Protein AF-A0A2N2NS82-F1 (afdb_monomer)

Foldseek 3Di:
DDDDDPPQPWDWDADPPPRDTDTDRVDQAWDQDPPPRDTDGDDDPPVVVLVVLLVVLVVVLVVCDLVCLPSNLVSLVVNCVSPVLPLVSLQSNLLSLLSPADLVRLSLCRNVVSLVSSCVNDDPPCNLVSLLVSLVSLLSSLLVLLVNLLVVCLVCVVPPNDDVVSSVVSNVVSLVSVVCNCVPSVVNLLDPVSLVSLVVSLVVVVPSVRDDPVVNVVSVVSSVVSVVVNVVD

Structure (mmCIF, N/CA/C/O backbone):
data_AF-A0A2N2NS82-F1
#
_entry.id   AF-A0A2N2NS82-F1
#
loop_
_atom_site.group_PDB
_atom_site.id
_atom_site.type_symbol
_atom_site.label_atom_id
_atom_site.label_alt_id
_atom_site.label_comp_id
_atom_site.label_asym_id
_atom_site.label_entity_id
_atom_site.label_seq_id
_atom_site.pdbx_PDB_ins_code
_atom_site.Cartn_x
_atom_site.Cartn_y
_atom_site.Cartn_z
_atom_site.occupancy
_atom_site.B_iso_or_equiv
_atom_site.auth_seq_id
_atom_site.auth_comp_id
_atom_site.auth_asym_id
_atom_site.auth_atom_id
_atom_site.pdbx_PDB_model_num
ATOM 1 N N . MET A 1 1 ? 12.235 -12.122 55.116 1.00 34.69 1 MET A N 1
ATOM 2 C CA . MET A 1 1 ? 10.835 -12.369 54.713 1.00 34.69 1 MET A CA 1
ATOM 3 C C . MET A 1 1 ? 10.303 -11.045 54.191 1.00 34.69 1 MET A C 1
ATOM 5 O O . MET A 1 1 ? 9.964 -10.195 54.998 1.00 34.69 1 MET A O 1
ATOM 9 N N . ASN A 1 2 ? 10.373 -10.812 52.877 1.00 32.44 2 ASN A N 1
ATOM 10 C CA . ASN A 1 2 ? 9.935 -9.552 52.274 1.00 32.44 2 ASN A CA 1
ATOM 11 C C . ASN A 1 2 ? 8.557 -9.746 51.646 1.00 32.44 2 ASN A C 1
ATOM 13 O O . ASN A 1 2 ? 8.413 -10.514 50.698 1.00 32.44 2 ASN A O 1
ATOM 17 N N . ASN A 1 3 ? 7.578 -9.028 52.198 1.00 36.25 3 ASN A N 1
ATOM 18 C CA . ASN A 1 3 ? 6.287 -8.752 51.583 1.00 36.25 3 ASN A CA 1
ATOM 19 C C . ASN A 1 3 ? 6.509 -8.153 50.192 1.00 36.25 3 ASN A C 1
ATOM 21 O O . ASN A 1 3 ? 7.010 -7.037 50.070 1.00 36.25 3 ASN A O 1
ATOM 25 N N . SER A 1 4 ? 6.125 -8.888 49.154 1.00 39.09 4 SER A N 1
ATOM 26 C CA . SER A 1 4 ? 5.907 -8.323 47.825 1.00 39.09 4 SER A CA 1
ATOM 27 C C . SER A 1 4 ? 4.463 -7.832 47.798 1.00 39.09 4 SER A C 1
ATOM 29 O O . SER A 1 4 ? 3.535 -8.637 47.758 1.00 39.09 4 SER A O 1
ATOM 31 N N . GLN A 1 5 ? 4.275 -6.517 47.911 1.00 38.41 5 GLN A N 1
ATOM 32 C CA . GLN A 1 5 ? 2.996 -5.873 47.633 1.00 38.41 5 GLN A CA 1
ATOM 33 C C . GLN A 1 5 ? 2.649 -6.147 46.168 1.00 38.41 5 GLN A C 1
ATOM 35 O O . GLN A 1 5 ? 3.334 -5.684 45.262 1.00 38.41 5 GLN A O 1
ATOM 40 N N . VAL A 1 6 ? 1.626 -6.970 45.950 1.00 43.22 6 VAL A N 1
ATOM 41 C CA . VAL A 1 6 ? 0.940 -7.057 44.665 1.00 43.22 6 VAL A CA 1
ATOM 42 C C . VAL A 1 6 ? 0.021 -5.846 44.629 1.00 43.22 6 VAL A C 1
ATOM 44 O O . VAL A 1 6 ? -0.919 -5.772 45.422 1.00 43.22 6 VAL A O 1
ATOM 47 N N . ASP A 1 7 ? 0.327 -4.877 43.770 1.00 40.03 7 ASP A N 1
ATOM 48 C CA . ASP A 1 7 ? -0.539 -3.729 43.521 1.00 40.03 7 ASP A CA 1
ATOM 49 C C . ASP A 1 7 ? -1.875 -4.240 42.966 1.00 40.03 7 ASP A C 1
ATOM 51 O O . ASP A 1 7 ? -2.012 -4.586 41.790 1.00 40.03 7 ASP A O 1
ATOM 55 N N . ALA A 1 8 ? -2.861 -4.370 43.852 1.00 44.59 8 ALA A N 1
ATOM 56 C CA . ALA A 1 8 ? -4.210 -4.758 43.491 1.00 44.59 8 ALA A CA 1
ATOM 57 C C . ALA A 1 8 ? -4.840 -3.608 42.697 1.00 44.59 8 ALA A C 1
ATOM 59 O O . ALA A 1 8 ? -5.250 -2.595 43.264 1.00 44.59 8 ALA A O 1
ATOM 60 N N . ASN A 1 9 ? -4.912 -3.762 41.374 1.00 54.34 9 ASN A N 1
ATOM 61 C CA . ASN A 1 9 ? -5.734 -2.911 40.521 1.00 54.34 9 ASN A CA 1
ATOM 62 C C . ASN A 1 9 ? -7.210 -3.106 40.910 1.00 54.34 9 ASN A C 1
ATOM 64 O O . ASN A 1 9 ? -7.874 -4.041 40.458 1.00 54.34 9 ASN A O 1
ATOM 68 N N . LEU A 1 10 ? -7.697 -2.239 41.797 1.00 61.28 10 LEU A N 1
ATOM 69 C CA . LEU A 1 10 ? -9.091 -2.163 42.219 1.00 61.28 10 LEU A CA 1
ATOM 70 C C . LEU A 1 10 ? -9.869 -1.315 41.211 1.00 61.28 10 LEU A C 1
ATOM 72 O O . LEU A 1 10 ? -9.474 -0.190 40.898 1.00 61.28 10 LEU A O 1
ATOM 76 N N . PHE A 1 11 ? -10.987 -1.840 40.713 1.00 69.19 11 PHE A N 1
ATOM 77 C CA . PHE A 1 11 ? -11.874 -1.101 39.817 1.00 69.19 11 PHE A CA 1
ATOM 78 C C . PHE A 1 11 ? -13.188 -0.774 40.522 1.00 69.19 11 PHE A C 1
ATOM 80 O O . PHE A 1 11 ? -13.776 -1.615 41.205 1.00 69.19 11 PHE A O 1
ATOM 87 N N . ALA A 1 12 ? -13.657 0.458 40.316 1.00 73.44 12 ALA A N 1
ATOM 88 C CA . ALA A 1 12 ? -14.940 0.920 40.820 1.00 73.44 12 ALA A CA 1
ATOM 89 C C . ALA A 1 12 ? -16.082 0.434 39.912 1.00 73.44 12 ALA A C 1
ATOM 91 O O . ALA A 1 12 ? -16.095 0.721 38.712 1.00 73.44 12 ALA A O 1
ATOM 92 N N . VAL A 1 13 ? -17.054 -0.268 40.495 1.00 77.19 13 VAL A N 1
ATOM 93 C CA . VAL A 1 13 ? -18.272 -0.745 39.824 1.00 77.19 13 VAL A CA 1
ATOM 94 C C . VAL A 1 13 ? -19.487 -0.280 40.619 1.00 77.19 13 VAL A C 1
ATOM 96 O O . VAL A 1 13 ? -19.550 -0.489 41.827 1.00 77.19 13 VAL A O 1
ATOM 99 N N . SER A 1 14 ? -20.472 0.336 39.969 1.00 81.94 14 SER A N 1
ATOM 100 C CA . SER A 1 14 ? -21.717 0.738 40.636 1.00 81.94 14 SER A CA 1
ATOM 101 C C . SER A 1 14 ? -22.758 -0.381 40.566 1.00 81.94 14 SER A C 1
ATOM 103 O O . SER A 1 14 ? -23.004 -0.951 39.503 1.00 81.94 14 SER A O 1
ATOM 105 N N . CYS A 1 15 ? -23.391 -0.698 41.696 1.00 83.31 15 CYS A N 1
ATOM 106 C CA . CYS A 1 15 ? -24.477 -1.670 41.754 1.00 83.31 15 CYS A CA 1
ATOM 107 C C . CYS A 1 15 ? -25.709 -1.137 40.998 1.00 83.31 15 CYS A C 1
ATOM 109 O O . CYS A 1 15 ? -26.226 -0.084 41.378 1.00 83.31 15 CYS A O 1
ATOM 111 N N . PRO A 1 16 ? -26.247 -1.857 39.997 1.00 81.50 16 PRO A N 1
ATOM 112 C CA . PRO A 1 16 ? -27.415 -1.404 39.238 1.00 81.50 16 PRO A CA 1
ATOM 113 C C . PRO A 1 16 ? -28.702 -1.385 40.074 1.00 81.50 16 PRO A C 1
ATOM 115 O O . PRO A 1 16 ? -29.656 -0.705 39.712 1.00 81.50 16 PRO A O 1
ATOM 118 N N . THR A 1 17 ? -28.746 -2.124 41.188 1.00 86.81 17 THR A N 1
ATOM 119 C CA . THR A 1 17 ? -29.947 -2.224 42.027 1.00 86.81 17 THR A CA 1
ATOM 120 C C . THR A 1 17 ? -30.003 -1.156 43.115 1.00 86.81 17 THR A C 1
ATOM 122 O O . THR A 1 17 ? -31.065 -0.588 43.343 1.00 86.81 17 THR A O 1
ATOM 125 N N . CYS A 1 18 ? -28.895 -0.883 43.809 1.00 88.50 18 CYS A N 1
ATOM 126 C CA . CYS A 1 18 ? -28.882 0.064 44.934 1.00 88.50 18 CYS A CA 1
ATOM 127 C C . CYS A 1 18 ? -28.026 1.314 44.699 1.00 88.50 18 CYS A C 1
ATOM 129 O O . CYS A 1 18 ? -27.987 2.187 45.559 1.00 88.50 18 CYS A O 1
ATOM 131 N N . GLY A 1 19 ? -27.312 1.397 43.574 1.00 83.12 19 GLY A N 1
ATOM 132 C CA . GLY A 1 19 ? -26.436 2.523 43.246 1.00 83.12 19 GLY A CA 1
ATOM 133 C C . GLY A 1 19 ? -25.138 2.589 44.057 1.00 83.12 19 GLY A C 1
ATOM 134 O O . GLY A 1 19 ? -24.359 3.519 43.871 1.00 83.12 19 GLY A O 1
ATOM 135 N N . ALA A 1 20 ? -24.877 1.629 44.949 1.00 84.38 20 ALA A N 1
ATOM 136 C CA . ALA A 1 20 ? -23.668 1.638 45.765 1.00 84.38 20 ALA A CA 1
ATOM 137 C C . ALA A 1 20 ? -22.406 1.400 44.920 1.00 84.38 20 ALA A C 1
ATOM 139 O O . ALA A 1 20 ? -22.396 0.540 44.038 1.00 84.38 20 ALA A O 1
ATOM 140 N N . ASN A 1 21 ? -21.334 2.130 45.226 1.00 83.44 21 ASN A N 1
ATOM 141 C CA . ASN A 1 21 ? -20.032 1.958 44.586 1.00 83.44 21 ASN A CA 1
ATOM 142 C C . ASN A 1 21 ? -19.253 0.831 45.271 1.00 83.44 21 ASN A C 1
ATOM 144 O O . ASN A 1 21 ? -18.991 0.887 46.470 1.00 83.44 21 ASN A O 1
ATOM 148 N N . LEU A 1 22 ? -18.881 -0.183 44.500 1.00 81.50 22 LEU A N 1
ATOM 149 C CA . LEU A 1 22 ? -18.125 -1.351 44.931 1.00 81.50 22 LEU A CA 1
ATOM 150 C C . LEU A 1 22 ? -16.688 -1.241 44.420 1.00 81.50 22 LEU A C 1
ATOM 152 O O . LEU A 1 22 ? -16.461 -0.806 43.292 1.00 81.50 22 LEU A O 1
ATOM 156 N N . GLN A 1 23 ? -15.733 -1.653 45.248 1.00 80.06 23 GLN A N 1
ATOM 157 C CA . GLN A 1 23 ? -14.330 -1.817 44.870 1.00 80.06 23 GLN A CA 1
ATOM 158 C C . GLN A 1 23 ? -14.067 -3.310 44.732 1.00 80.06 23 GLN A C 1
ATOM 160 O O . GLN A 1 23 ? -14.245 -4.049 45.700 1.00 80.06 23 GLN A O 1
ATOM 165 N N . ILE A 1 24 ? -13.715 -3.752 43.528 1.00 74.75 24 ILE A N 1
ATOM 166 C CA . ILE A 1 24 ? -13.551 -5.173 43.212 1.00 74.75 24 ILE A CA 1
ATOM 167 C C . ILE A 1 24 ? -12.142 -5.389 42.660 1.00 74.75 24 ILE A C 1
ATOM 169 O O . ILE A 1 24 ? -11.641 -4.596 41.857 1.00 74.75 24 ILE A O 1
ATOM 173 N N . ASP A 1 25 ? -11.500 -6.453 43.122 1.00 69.12 25 ASP A N 1
ATOM 174 C CA . ASP A 1 25 ? -10.146 -6.880 42.790 1.00 69.12 25 ASP A CA 1
ATOM 175 C C . ASP A 1 25 ? -10.120 -7.642 41.466 1.00 69.12 25 ASP A C 1
ATOM 177 O O . ASP A 1 25 ? -10.180 -8.860 41.431 1.00 69.12 25 ASP A O 1
ATOM 181 N N . ASN A 1 26 ? -10.042 -6.905 40.356 1.00 58.88 26 ASN A N 1
ATOM 182 C CA . ASN A 1 26 ? -9.764 -7.413 39.005 1.00 58.88 26 ASN A CA 1
ATOM 183 C C . ASN A 1 26 ? -10.411 -8.780 38.646 1.00 58.88 26 ASN A C 1
ATOM 185 O O . ASN A 1 26 ? -9.799 -9.627 37.993 1.00 58.88 26 ASN A O 1
ATOM 189 N N . PHE A 1 27 ? -11.647 -8.997 39.106 1.00 60.53 27 PHE A N 1
ATOM 190 C CA . PHE A 1 27 ? -12.347 -10.276 39.039 1.00 60.53 27 PHE A CA 1
ATOM 191 C C . PHE A 1 27 ? -13.323 -10.291 37.861 1.00 60.53 27 PHE A C 1
ATOM 193 O O . PHE A 1 27 ? -14.090 -9.347 37.660 1.00 60.53 27 PHE A O 1
ATOM 200 N N . ILE A 1 28 ? -13.312 -11.383 37.096 1.00 58.38 28 ILE A N 1
ATOM 201 C CA . ILE A 1 28 ? -14.289 -11.668 36.041 1.00 58.38 28 ILE A CA 1
ATOM 202 C C . ILE A 1 28 ? -15.308 -12.647 36.628 1.00 58.38 28 ILE A C 1
ATOM 204 O O . ILE A 1 28 ? -14.955 -13.787 36.931 1.00 58.38 28 ILE A O 1
ATOM 208 N N . GLY A 1 29 ? -16.566 -12.232 36.780 1.00 71.75 29 GLY A N 1
ATOM 209 C CA . GLY A 1 29 ? -17.627 -13.130 37.242 1.00 71.75 29 GLY A CA 1
ATOM 210 C C . GLY A 1 29 ? -18.760 -12.437 37.991 1.00 71.75 29 GLY A C 1
ATOM 211 O O . GLY A 1 29 ? -19.012 -11.249 37.823 1.00 71.75 29 GLY A O 1
ATOM 212 N N . ILE A 1 30 ? -19.478 -13.204 38.811 1.00 76.50 30 ILE A N 1
ATOM 213 C CA . ILE A 1 30 ? -20.604 -12.707 39.607 1.00 76.50 30 ILE A CA 1
ATOM 214 C C . ILE A 1 30 ? -20.100 -12.316 40.998 1.00 76.50 30 ILE A C 1
ATOM 216 O O . ILE A 1 30 ? -19.573 -13.157 41.722 1.00 76.50 30 ILE A O 1
ATOM 220 N N . VAL A 1 31 ? -20.300 -11.056 41.380 1.00 83.50 31 VAL A N 1
ATOM 221 C CA . VAL A 1 31 ? -19.964 -10.519 42.704 1.00 83.50 31 VAL A CA 1
ATOM 222 C C . VAL A 1 31 ? -21.243 -10.129 43.431 1.00 83.50 31 VAL A C 1
ATOM 224 O O . VAL A 1 31 ? -22.092 -9.431 42.882 1.00 83.50 31 VAL A O 1
ATOM 227 N N . GLN A 1 32 ? -21.390 -10.557 44.682 1.00 82.44 32 GLN A N 1
ATOM 228 C CA . GLN A 1 32 ? -22.527 -10.162 45.504 1.00 82.44 32 GLN A CA 1
ATOM 229 C C . GLN A 1 32 ? -22.312 -8.755 46.082 1.00 82.44 32 GLN A C 1
ATOM 231 O O . GLN A 1 32 ? -21.293 -8.465 46.708 1.00 82.44 32 GLN A O 1
ATOM 236 N N . CYS A 1 33 ? -23.288 -7.869 45.896 1.00 85.38 33 CYS A N 1
ATOM 237 C CA . CYS A 1 33 ? -23.275 -6.529 46.464 1.00 85.38 33 CYS A CA 1
ATOM 238 C C . CYS A 1 33 ? -23.337 -6.589 47.996 1.00 85.38 33 CYS A C 1
ATOM 240 O O . CYS A 1 33 ? -24.324 -7.067 48.555 1.00 85.38 33 CYS A O 1
ATOM 242 N N . GLN A 1 34 ? -22.345 -6.007 48.674 1.00 85.94 34 GLN A N 1
ATOM 243 C CA . GLN A 1 34 ? -22.304 -5.940 50.143 1.00 85.94 34 GLN A CA 1
ATOM 244 C C . GLN A 1 34 ? -23.425 -5.078 50.753 1.00 85.94 34 GLN A C 1
ATOM 246 O O . GLN A 1 34 ? -23.704 -5.188 51.941 1.00 85.94 34 GLN A O 1
ATOM 251 N N . TYR A 1 35 ? -24.075 -4.227 49.950 1.00 89.25 35 TYR A N 1
ATOM 252 C CA . TYR A 1 35 ? -25.107 -3.303 50.425 1.00 89.25 35 TYR A CA 1
ATOM 253 C C . TYR A 1 35 ? -26.529 -3.852 50.281 1.00 89.25 35 TYR A C 1
ATOM 255 O O . TYR A 1 35 ? -27.344 -3.666 51.177 1.00 89.25 35 TYR A O 1
ATOM 263 N N . CYS A 1 36 ? -26.852 -4.508 49.161 1.00 90.44 36 CYS A N 1
ATOM 264 C CA . CYS A 1 36 ? -28.216 -4.985 48.887 1.00 90.44 36 CYS A CA 1
ATOM 265 C C . CYS A 1 36 ? -28.321 -6.496 48.650 1.00 90.44 36 CYS A C 1
ATOM 267 O O . CYS A 1 36 ? -29.407 -6.989 48.355 1.00 90.44 36 CYS A O 1
ATOM 269 N N . GLY A 1 37 ? -27.207 -7.231 48.720 1.00 86.69 37 GLY A N 1
ATOM 270 C CA . GLY A 1 37 ? -27.174 -8.688 48.574 1.00 86.69 37 GLY A CA 1
ATOM 271 C C . GLY A 1 37 ? -27.412 -9.213 47.155 1.00 86.69 37 GLY A C 1
ATOM 272 O O . GLY A 1 37 ? -27.435 -10.428 46.969 1.00 86.69 37 GLY A O 1
ATOM 273 N N . GLN A 1 38 ? -27.578 -8.336 46.159 1.00 87.12 38 GLN A N 1
ATOM 274 C CA . GLN A 1 38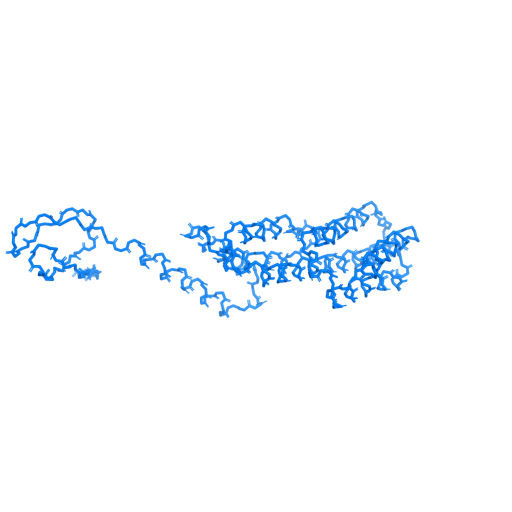 ? -27.796 -8.738 44.768 1.00 87.12 38 GLN A CA 1
ATOM 275 C C 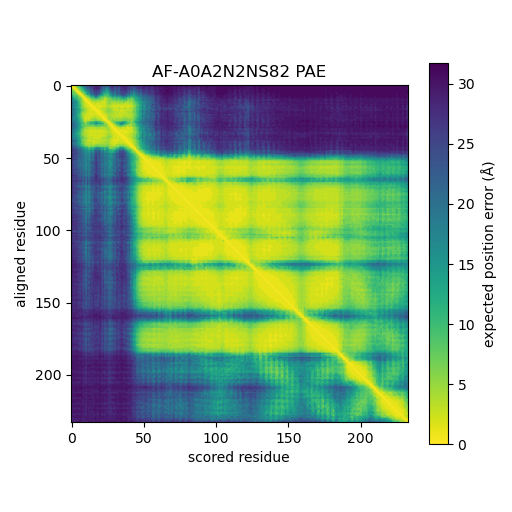. GLN A 1 38 ? -26.511 -9.188 44.087 1.00 87.12 38 GLN A C 1
ATOM 277 O O . GLN A 1 38 ? -25.444 -8.619 44.310 1.00 87.12 38 GLN A O 1
ATOM 282 N N . ASN A 1 39 ? -26.642 -10.170 43.205 1.00 85.38 39 ASN A N 1
ATOM 283 C CA . ASN A 1 39 ? -25.555 -10.674 42.381 1.00 85.38 39 ASN A CA 1
ATOM 284 C C . ASN A 1 39 ? -25.349 -9.763 41.166 1.00 85.38 39 ASN A C 1
ATOM 286 O O . ASN A 1 39 ? -26.252 -9.583 40.352 1.00 85.38 39 ASN A O 1
ATOM 290 N N . ILE A 1 40 ? -24.155 -9.195 41.041 1.00 80.44 40 ILE A N 1
ATOM 291 C CA . ILE A 1 40 ? -23.753 -8.299 39.959 1.00 80.44 40 ILE A CA 1
ATOM 292 C C . ILE A 1 40 ? -22.802 -9.068 39.054 1.00 80.44 40 ILE A C 1
ATOM 294 O O . ILE A 1 40 ? -21.768 -9.550 39.507 1.00 80.44 40 ILE A O 1
ATOM 298 N N . SER A 1 41 ? -23.134 -9.167 37.770 1.00 77.81 41 SER A N 1
ATOM 299 C CA . SER A 1 41 ? -22.191 -9.674 36.778 1.00 77.81 41 SER A CA 1
ATOM 300 C C . SER A 1 41 ? -21.172 -8.584 36.467 1.00 77.81 41 SER A C 1
ATOM 302 O O . SER A 1 41 ? -21.502 -7.572 35.850 1.00 77.81 41 SER A O 1
ATOM 304 N N . VAL A 1 42 ? -19.938 -8.789 36.907 1.00 72.75 42 VAL A N 1
ATOM 305 C CA . VAL A 1 42 ? -18.806 -7.906 36.656 1.00 72.75 42 VAL A CA 1
ATOM 306 C C . VAL A 1 42 ? -17.996 -8.517 35.530 1.00 72.75 42 VAL A C 1
ATOM 308 O O . VAL A 1 42 ? -17.350 -9.553 35.685 1.00 72.75 42 VAL A O 1
ATOM 311 N N . ASN A 1 43 ? -18.048 -7.865 34.377 1.00 61.03 43 ASN A N 1
ATOM 312 C CA . ASN A 1 43 ? -17.064 -8.072 33.335 1.00 61.03 43 ASN A CA 1
ATOM 313 C C . ASN A 1 43 ? -16.157 -6.837 33.390 1.00 61.03 43 ASN A C 1
ATOM 315 O O . ASN A 1 43 ? -16.653 -5.736 33.124 1.00 61.03 43 ASN A O 1
ATOM 319 N N . PRO A 1 44 ? -14.890 -6.946 33.830 1.00 53.69 44 PRO A N 1
ATOM 320 C CA . PRO A 1 44 ? -13.992 -5.805 33.798 1.00 53.69 44 PRO A CA 1
ATOM 321 C C . PRO A 1 44 ? -13.929 -5.273 32.366 1.00 53.69 44 PRO A C 1
ATOM 323 O O . PRO A 1 44 ? -14.184 -5.992 31.403 1.00 53.69 44 PRO A O 1
ATOM 326 N N . LYS A 1 45 ? -13.635 -3.982 32.244 1.00 49.69 45 LYS A N 1
ATOM 327 C CA . LYS A 1 45 ? -13.587 -3.218 30.994 1.00 49.69 45 LYS A CA 1
ATOM 328 C C . LYS A 1 45 ? -12.547 -3.787 30.010 1.00 49.69 45 LYS A C 1
ATOM 330 O O . LYS A 1 45 ? -11.489 -3.195 29.822 1.00 49.69 45 LYS A O 1
ATOM 335 N N . ILE A 1 46 ? -12.839 -4.913 29.365 1.00 50.69 46 ILE A N 1
ATOM 336 C CA . ILE A 1 46 ? -12.007 -5.502 28.305 1.00 50.69 46 ILE A CA 1
ATOM 337 C C . ILE A 1 46 ? -11.916 -4.523 27.120 1.00 50.69 46 ILE A C 1
ATOM 339 O O . ILE A 1 46 ? -10.865 -4.407 26.496 1.00 50.69 46 ILE A O 1
ATOM 343 N N . GLU A 1 47 ? -12.961 -3.721 26.890 1.00 50.47 47 GLU A N 1
ATOM 344 C CA . GLU A 1 47 ? -12.960 -2.657 25.877 1.00 50.47 47 GLU A CA 1
ATOM 345 C C . GLU A 1 47 ? -11.933 -1.542 26.162 1.00 50.47 47 GLU A C 1
ATOM 347 O O . GLU A 1 47 ? -11.333 -1.018 25.226 1.00 50.47 47 GLU A O 1
ATOM 352 N N . ASN A 1 48 ? -11.649 -1.201 27.429 1.00 55.50 48 ASN A N 1
ATOM 353 C CA . ASN A 1 48 ? -10.712 -0.106 27.729 1.00 55.50 48 ASN A CA 1
ATOM 354 C C . ASN A 1 48 ? -9.237 -0.509 27.608 1.00 55.50 48 ASN A C 1
ATOM 356 O O . ASN A 1 48 ? -8.430 0.312 27.185 1.00 55.50 48 ASN A O 1
ATOM 360 N N . VAL A 1 49 ? -8.873 -1.756 27.930 1.00 61.41 49 VAL A N 1
ATOM 361 C CA . VAL A 1 49 ? -7.464 -2.199 27.879 1.00 61.41 49 VAL A CA 1
ATOM 362 C C . VAL A 1 49 ? -6.938 -2.209 26.440 1.00 61.41 49 VAL A C 1
ATOM 364 O O . VAL A 1 49 ? -5.807 -1.788 26.188 1.00 61.41 49 VAL A O 1
ATOM 367 N N . ASN A 1 50 ? -7.766 -2.636 25.481 1.00 75.88 50 ASN A N 1
ATOM 368 C CA . ASN A 1 50 ? -7.394 -2.606 24.067 1.00 75.88 50 ASN A CA 1
ATOM 369 C C . ASN A 1 50 ? -7.257 -1.169 23.554 1.00 75.88 50 ASN A C 1
ATOM 371 O O . ASN A 1 50 ? -6.290 -0.875 22.856 1.00 75.88 50 ASN A O 1
ATOM 375 N N . ASN A 1 51 ? -8.147 -0.259 23.961 1.00 81.56 51 ASN A N 1
ATOM 376 C CA . ASN A 1 51 ? -8.069 1.151 23.572 1.00 81.56 51 ASN A CA 1
ATOM 377 C C . ASN A 1 51 ? -6.792 1.836 24.088 1.00 81.56 51 ASN A C 1
ATOM 379 O O . ASN A 1 51 ? -6.126 2.539 23.325 1.00 81.56 51 ASN A O 1
ATOM 383 N N . ASP A 1 52 ? -6.396 1.585 25.340 1.00 88.69 52 ASP A N 1
ATOM 384 C CA . ASP A 1 52 ? -5.148 2.124 25.898 1.00 88.69 52 ASP A CA 1
ATOM 385 C C . ASP A 1 52 ? -3.917 1.562 25.175 1.00 88.69 52 ASP A C 1
ATOM 387 O O . ASP A 1 52 ? -2.975 2.296 24.862 1.00 88.69 52 ASP A O 1
ATOM 391 N N . LYS A 1 53 ? -3.930 0.265 24.846 1.00 92.56 53 LYS A N 1
ATOM 392 C CA . LYS A 1 53 ? -2.846 -0.375 24.092 1.00 92.56 53 LYS A CA 1
ATOM 393 C C . LYS A 1 53 ? -2.741 0.173 22.667 1.00 92.56 53 LYS A C 1
ATOM 395 O O . LYS A 1 53 ? -1.639 0.504 22.239 1.00 92.56 53 LYS A O 1
ATOM 400 N N . ILE A 1 54 ? -3.861 0.321 21.959 1.00 94.44 54 ILE A N 1
ATOM 401 C CA . ILE A 1 54 ? -3.914 0.915 20.614 1.00 94.44 54 ILE A CA 1
ATOM 402 C C . ILE A 1 54 ? -3.398 2.361 20.649 1.00 94.44 54 ILE A C 1
ATOM 404 O O . ILE A 1 54 ? -2.546 2.733 19.843 1.00 94.44 54 ILE A O 1
ATOM 408 N N . SER A 1 55 ? -3.847 3.159 21.622 1.00 95.06 55 SER A N 1
ATOM 409 C CA . SER A 1 55 ? -3.377 4.533 21.845 1.00 95.06 55 SER A CA 1
ATOM 410 C C . SER A 1 55 ? -1.862 4.597 22.068 1.00 95.06 55 SER A C 1
ATOM 412 O O . SER A 1 55 ? -1.167 5.402 21.444 1.00 95.06 55 SER A O 1
ATOM 414 N N . ASN A 1 56 ? -1.316 3.705 22.897 1.00 95.94 56 ASN A N 1
ATOM 415 C CA . ASN A 1 56 ? 0.126 3.625 23.130 1.00 95.94 56 ASN A CA 1
ATOM 416 C C . ASN A 1 56 ? 0.903 3.209 21.872 1.00 95.94 56 ASN A C 1
ATOM 418 O O . ASN A 1 56 ? 1.952 3.790 21.600 1.00 95.94 56 ASN A O 1
ATOM 422 N N . LEU A 1 57 ? 0.391 2.261 21.080 1.00 97.06 57 LEU A N 1
ATOM 423 C CA . LEU A 1 57 ? 1.013 1.853 19.815 1.00 97.06 57 LEU A CA 1
ATOM 424 C C . LEU A 1 57 ? 1.065 3.012 18.811 1.00 97.06 57 LEU A C 1
ATOM 426 O O . LEU A 1 57 ? 2.115 3.243 18.214 1.00 97.06 57 LEU A O 1
ATOM 430 N N . PHE A 1 58 ? -0.006 3.801 18.680 1.00 96.94 58 PHE A N 1
ATOM 431 C CA . PHE A 1 58 ? 0.019 4.998 17.832 1.00 96.94 58 PHE A CA 1
ATOM 432 C C . PHE A 1 58 ? 1.060 6.024 18.293 1.00 96.94 58 PHE A C 1
ATOM 434 O O . PHE A 1 58 ? 1.794 6.544 17.458 1.00 96.94 58 PHE A O 1
ATOM 441 N N . LYS A 1 59 ? 1.202 6.265 19.603 1.00 96.31 59 LYS A N 1
ATOM 442 C CA . LYS A 1 59 ? 2.248 7.165 20.129 1.00 96.31 59 LYS A CA 1
ATOM 443 C C . LYS A 1 59 ? 3.659 6.669 19.819 1.00 96.31 59 LYS A C 1
ATOM 445 O O . LYS A 1 59 ? 4.546 7.471 19.545 1.00 96.31 59 LYS A O 1
ATOM 450 N N . LEU A 1 60 ? 3.888 5.355 19.869 1.00 95.75 60 LEU A N 1
ATOM 451 C CA . LEU A 1 60 ? 5.181 4.777 19.494 1.00 95.75 60 LEU A CA 1
ATOM 452 C C . LEU A 1 60 ? 5.480 5.002 18.009 1.00 95.75 60 LEU A C 1
ATOM 454 O O . LEU A 1 60 ? 6.594 5.394 17.678 1.00 95.75 60 LEU A O 1
ATOM 458 N N . ILE A 1 61 ? 4.486 4.817 17.139 1.00 95.69 61 ILE A N 1
ATOM 459 C CA . ILE A 1 61 ? 4.606 5.104 15.703 1.00 95.69 61 ILE A CA 1
ATOM 460 C C . ILE A 1 61 ? 4.918 6.591 15.470 1.00 95.69 61 ILE A C 1
ATOM 462 O O . ILE A 1 61 ? 5.848 6.916 14.737 1.00 95.69 61 ILE A O 1
ATOM 466 N N . GLU A 1 62 ? 4.197 7.497 16.135 1.00 93.50 62 GLU A N 1
ATOM 467 C CA . GLU A 1 62 ? 4.420 8.947 16.032 1.00 93.50 62 GLU A CA 1
ATOM 468 C C . GLU A 1 62 ? 5.832 9.354 16.481 1.00 93.50 62 GLU A C 1
ATOM 470 O O . GLU A 1 62 ? 6.475 10.167 15.820 1.00 93.50 62 GLU A O 1
ATOM 475 N N . ASN A 1 63 ? 6.347 8.749 17.556 1.00 93.38 63 ASN A N 1
ATOM 476 C CA . ASN A 1 63 ? 7.700 9.014 18.054 1.00 93.38 63 ASN A CA 1
ATOM 477 C C . ASN A 1 63 ? 8.805 8.489 17.125 1.00 93.38 63 ASN A C 1
ATOM 479 O O . ASN A 1 63 ? 9.886 9.076 17.069 1.00 93.38 63 ASN A O 1
ATOM 483 N N . LEU A 1 64 ? 8.562 7.382 16.418 1.00 90.88 64 LEU A N 1
ATOM 484 C CA . LEU A 1 64 ? 9.505 6.850 15.431 1.00 90.88 64 LEU A CA 1
ATOM 485 C C . LEU A 1 64 ? 9.525 7.700 14.154 1.00 90.88 64 LEU A C 1
ATOM 487 O O . LEU A 1 64 ? 10.584 7.873 13.540 1.00 90.88 64 LEU A O 1
ATOM 491 N N . GLY A 1 65 ? 8.369 8.243 13.762 1.00 80.25 65 GLY A N 1
ATOM 492 C CA . GLY A 1 65 ? 8.203 8.963 12.504 1.00 80.25 65 GLY A CA 1
ATOM 493 C C . GLY A 1 65 ? 8.620 8.103 11.306 1.00 80.25 65 GLY A C 1
ATOM 494 O O . GLY A 1 65 ? 8.373 6.899 11.270 1.00 80.25 65 GLY A O 1
ATOM 495 N N . ASN A 1 66 ? 9.309 8.716 10.340 1.00 74.25 66 ASN A N 1
ATOM 496 C CA . ASN A 1 66 ? 9.781 8.040 9.122 1.00 74.25 66 ASN A CA 1
ATOM 497 C C . ASN A 1 66 ? 11.142 7.335 9.292 1.00 74.25 66 ASN A C 1
ATOM 499 O O . ASN A 1 66 ? 11.728 6.888 8.306 1.00 74.25 66 ASN A O 1
ATOM 503 N N . ASN A 1 67 ? 11.689 7.279 10.511 1.00 81.00 67 ASN A N 1
ATOM 504 C CA . ASN A 1 67 ? 13.046 6.773 10.740 1.00 81.00 67 ASN A CA 1
ATOM 505 C C . ASN A 1 67 ? 13.120 5.240 10.770 1.00 81.00 67 ASN A C 1
ATOM 507 O O . ASN A 1 67 ? 14.178 4.683 10.486 1.00 81.00 67 ASN A O 1
ATOM 511 N N . ASP A 1 68 ? 12.022 4.558 11.110 1.00 88.38 68 ASP A N 1
ATOM 512 C CA . ASP A 1 68 ? 11.969 3.095 11.192 1.00 88.38 68 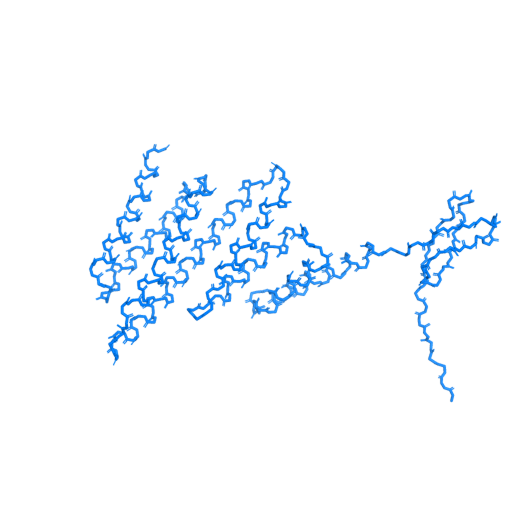ASP A CA 1
ATOM 513 C C . ASP A 1 68 ? 10.623 2.547 10.693 1.00 88.38 68 ASP A C 1
ATOM 515 O O . ASP A 1 68 ? 9.724 2.179 11.455 1.00 88.38 68 ASP A O 1
ATOM 519 N N . ASN A 1 69 ? 10.493 2.491 9.367 1.00 87.25 69 ASN A N 1
ATOM 520 C CA . ASN A 1 69 ? 9.271 2.035 8.706 1.00 87.25 69 ASN A CA 1
ATOM 521 C C . ASN A 1 69 ? 8.939 0.567 9.009 1.00 87.25 69 ASN A C 1
ATOM 523 O O . ASN A 1 69 ? 7.762 0.210 9.041 1.00 87.25 69 ASN A O 1
ATOM 527 N N . PHE A 1 70 ? 9.945 -0.280 9.255 1.00 89.81 70 PHE A N 1
ATOM 528 C CA . PHE A 1 70 ? 9.722 -1.695 9.558 1.00 89.81 70 PHE A CA 1
ATOM 529 C C . PHE A 1 70 ? 9.113 -1.874 10.951 1.00 89.81 70 PHE A C 1
ATOM 531 O O . PHE A 1 70 ? 8.142 -2.613 11.125 1.00 89.81 70 PHE A O 1
ATOM 538 N N . THR A 1 71 ? 9.624 -1.153 11.949 1.00 93.12 71 THR A N 1
ATOM 539 C CA . THR A 1 71 ? 9.030 -1.170 13.290 1.00 93.12 71 THR A CA 1
ATOM 540 C C . THR A 1 71 ? 7.629 -0.556 13.285 1.00 93.12 71 THR A C 1
ATOM 542 O O . THR A 1 71 ? 6.712 -1.139 13.868 1.00 93.12 71 THR A O 1
ATOM 545 N N . CYS A 1 72 ? 7.414 0.549 12.560 1.00 94.44 72 CYS A N 1
ATOM 546 C CA . CYS A 1 72 ? 6.079 1.132 12.382 1.00 94.44 72 CYS A CA 1
ATOM 547 C C . CYS A 1 72 ? 5.092 0.138 11.746 1.00 94.44 72 CYS A C 1
ATOM 549 O O . CYS A 1 72 ? 3.974 -0.014 12.241 1.00 94.44 72 CYS A O 1
ATOM 551 N N . TYR A 1 73 ? 5.512 -0.594 10.709 1.00 94.56 73 TYR A N 1
ATOM 552 C CA . TYR A 1 73 ? 4.710 -1.649 10.081 1.00 94.56 73 TYR A CA 1
ATOM 553 C C . TYR A 1 73 ? 4.269 -2.720 11.094 1.00 94.56 73 TYR A C 1
ATOM 555 O O . TYR A 1 73 ? 3.093 -3.094 11.144 1.00 94.56 73 TYR A O 1
ATOM 563 N N . ASN A 1 74 ? 5.186 -3.179 11.951 1.00 95.50 74 ASN A N 1
ATOM 564 C CA . ASN A 1 74 ? 4.877 -4.171 12.983 1.00 95.50 74 ASN A CA 1
ATOM 565 C C . ASN A 1 74 ? 3.886 -3.638 14.025 1.00 95.50 74 ASN A C 1
ATOM 567 O O . ASN A 1 74 ? 2.991 -4.371 14.447 1.00 95.50 74 ASN A O 1
ATOM 571 N N . TYR A 1 75 ? 3.994 -2.368 14.420 1.00 97.31 75 TYR A N 1
ATOM 572 C CA . TYR A 1 75 ? 3.017 -1.757 15.323 1.00 97.31 75 TYR A CA 1
ATOM 573 C C . TYR A 1 75 ? 1.637 -1.618 14.684 1.00 97.31 75 TYR A C 1
ATOM 575 O O . TYR A 1 75 ? 0.645 -1.905 15.351 1.00 97.31 75 TYR A O 1
ATOM 583 N N . TYR A 1 76 ? 1.545 -1.272 13.398 1.00 97.62 76 TYR A N 1
ATOM 584 C CA . TYR A 1 76 ? 0.262 -1.293 12.695 1.00 97.62 76 TYR A CA 1
ATOM 585 C C . TYR A 1 76 ? -0.348 -2.697 12.648 1.00 97.62 76 TYR A C 1
ATOM 587 O O . TYR A 1 76 ? -1.546 -2.840 12.879 1.00 97.62 76 TYR A O 1
ATOM 595 N N . CYS A 1 77 ? 0.459 -3.741 12.436 1.00 96.75 77 CYS A N 1
ATOM 596 C CA . CYS A 1 77 ? -0.021 -5.123 12.516 1.00 96.75 77 CYS A CA 1
ATOM 597 C C . CYS A 1 77 ? -0.569 -5.457 13.913 1.00 96.75 77 CYS A C 1
ATOM 599 O O . CYS A 1 77 ? -1.665 -5.999 14.014 1.00 96.75 77 CYS A O 1
ATOM 601 N N . GLN A 1 78 ? 0.123 -5.054 14.982 1.00 97.50 78 GLN A N 1
ATOM 602 C CA . GLN A 1 78 ? -0.362 -5.247 16.355 1.00 97.50 78 GLN A CA 1
ATOM 603 C C . GLN A 1 78 ? -1.655 -4.477 16.645 1.00 97.50 78 GLN A C 1
ATOM 605 O O . GLN A 1 78 ? -2.512 -4.979 17.367 1.00 97.50 78 GLN A O 1
ATOM 610 N N . ILE A 1 79 ? -1.827 -3.271 16.094 1.00 97.12 79 ILE A N 1
ATOM 611 C CA . ILE A 1 79 ? -3.099 -2.543 16.208 1.00 97.12 79 ILE A CA 1
ATOM 612 C C . ILE A 1 79 ? -4.213 -3.340 15.523 1.00 97.12 79 ILE A C 1
ATOM 614 O O . ILE A 1 79 ? -5.282 -3.487 16.101 1.00 97.12 79 ILE A O 1
ATOM 618 N N . LEU A 1 80 ? -3.956 -3.909 14.343 1.00 95.56 80 LEU A N 1
ATOM 619 C CA . LEU A 1 80 ? -4.938 -4.701 13.593 1.00 95.56 80 LEU A CA 1
ATOM 620 C C . LEU A 1 80 ? -5.270 -6.053 14.239 1.00 95.56 80 LEU A C 1
ATOM 622 O O . LEU A 1 80 ? -6.367 -6.567 14.039 1.00 95.56 80 LEU A O 1
ATOM 626 N N . GLU A 1 81 ? -4.361 -6.624 15.029 1.00 94.75 81 GLU A N 1
ATOM 627 C CA . GLU A 1 81 ? -4.652 -7.791 15.875 1.00 94.75 81 GLU A CA 1
ATOM 628 C C . GLU A 1 81 ? -5.634 -7.454 17.008 1.00 94.75 81 GLU A C 1
ATOM 630 O O . GLU A 1 81 ? -6.399 -8.317 17.438 1.00 94.75 81 GLU A O 1
ATOM 635 N N . LEU A 1 82 ? -5.619 -6.207 17.492 1.00 91.44 82 LEU A N 1
ATOM 636 C CA . LEU A 1 82 ? -6.504 -5.720 18.556 1.00 91.44 82 LEU A CA 1
ATOM 637 C C . LEU A 1 82 ? -7.827 -5.169 18.007 1.00 91.44 82 LEU A C 1
ATOM 639 O O . LEU A 1 82 ? -8.871 -5.343 18.631 1.00 91.44 82 LEU A O 1
ATOM 643 N N . ASP A 1 83 ? -7.772 -4.508 16.853 1.00 91.75 83 ASP A N 1
ATOM 644 C CA . ASP A 1 83 ? -8.897 -3.900 16.147 1.00 91.75 83 ASP A CA 1
ATOM 645 C C . ASP A 1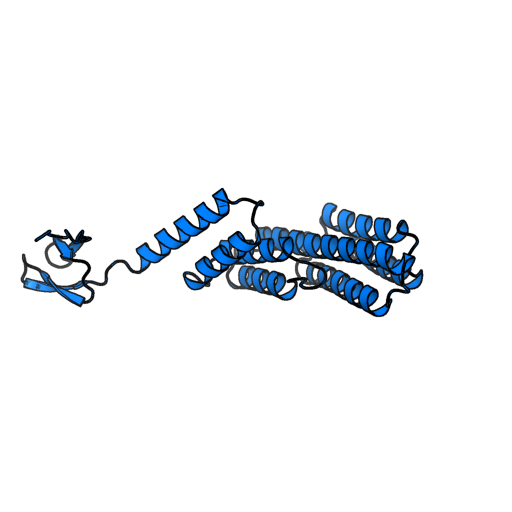 83 ? -8.742 -4.104 14.624 1.00 91.75 83 ASP A C 1
ATOM 647 O O . ASP A 1 83 ? -8.144 -3.277 13.926 1.00 91.75 83 ASP A O 1
ATOM 651 N N . PRO A 1 84 ? -9.303 -5.195 14.070 1.00 91.94 84 PRO A N 1
ATOM 652 C CA . PRO A 1 84 ? -9.215 -5.500 12.642 1.00 91.94 84 PRO A CA 1
ATOM 653 C C . PRO A 1 84 ? -9.946 -4.507 11.729 1.00 91.94 84 PRO A C 1
ATOM 655 O O . PRO A 1 84 ? -9.763 -4.564 10.510 1.00 91.94 84 PRO A O 1
ATOM 658 N N . LEU A 1 85 ? -10.794 -3.632 12.281 1.00 92.38 85 LEU A N 1
ATOM 659 C CA . LEU A 1 85 ? -11.549 -2.622 11.532 1.00 92.38 85 LEU A CA 1
ATOM 660 C C . LEU A 1 85 ? -10.860 -1.251 11.561 1.00 92.38 85 LEU A C 1
ATOM 662 O O . LEU A 1 85 ? -11.385 -0.286 11.003 1.00 92.38 85 LEU A O 1
ATOM 666 N N . ASN A 1 86 ? -9.675 -1.154 12.170 1.00 92.38 86 ASN A N 1
ATOM 667 C CA . ASN A 1 86 ? -8.970 0.107 12.321 1.00 92.38 86 ASN A CA 1
ATOM 668 C C . ASN A 1 86 ? -8.463 0.650 10.975 1.00 92.38 86 ASN A C 1
ATOM 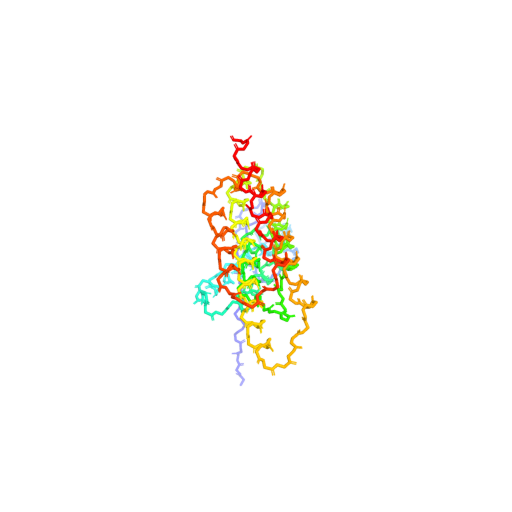670 O O . ASN A 1 86 ? -7.401 0.266 10.478 1.00 92.38 86 ASN A O 1
ATOM 674 N N . ILE A 1 87 ? -9.212 1.587 10.391 1.00 94.19 87 ILE A N 1
ATOM 675 C CA . ILE A 1 87 ? -8.901 2.189 9.085 1.00 94.19 87 ILE A CA 1
ATOM 676 C C . ILE A 1 87 ? -7.527 2.871 9.094 1.00 94.19 87 ILE A C 1
ATOM 678 O O . ILE A 1 87 ? -6.750 2.699 8.156 1.00 94.19 87 ILE A O 1
ATOM 682 N N . LYS A 1 88 ? -7.202 3.607 10.167 1.00 94.62 88 LYS A N 1
ATOM 683 C CA . LYS A 1 88 ? -5.914 4.305 10.300 1.00 94.62 88 LYS A CA 1
ATOM 684 C C . LYS A 1 88 ? -4.750 3.313 10.294 1.00 94.62 88 LYS A C 1
ATOM 686 O O . LYS A 1 88 ? -3.736 3.573 9.652 1.00 94.62 88 LYS A O 1
ATOM 691 N N . ALA A 1 89 ? -4.898 2.171 10.965 1.00 96.44 89 ALA A N 1
ATOM 692 C CA . ALA A 1 89 ? -3.867 1.143 10.974 1.00 96.44 89 ALA A CA 1
ATOM 693 C C . ALA A 1 89 ? -3.734 0.421 9.628 1.00 96.44 89 ALA A C 1
ATOM 695 O O . ALA A 1 89 ? -2.613 0.165 9.198 1.00 96.44 89 ALA A O 1
ATOM 696 N N . TRP A 1 90 ? -4.839 0.150 8.923 1.00 97.00 90 TRP A N 1
ATOM 697 C CA . TRP A 1 90 ? -4.775 -0.388 7.559 1.00 97.00 90 TRP A CA 1
ATOM 698 C C . TRP A 1 90 ? -4.080 0.571 6.593 1.00 97.00 90 TRP A C 1
ATOM 700 O O . TRP A 1 90 ? -3.212 0.143 5.833 1.00 97.00 90 TRP A O 1
ATOM 710 N N . LEU A 1 91 ? -4.403 1.865 6.655 1.00 95.25 91 LEU A N 1
ATOM 711 C CA . LEU A 1 91 ? -3.751 2.877 5.828 1.00 95.25 91 LEU A CA 1
ATOM 712 C C . LEU A 1 91 ? -2.247 2.939 6.123 1.00 95.25 91 LEU A C 1
ATOM 714 O O . LEU A 1 91 ? -1.435 2.790 5.211 1.00 95.25 91 LEU A O 1
ATOM 718 N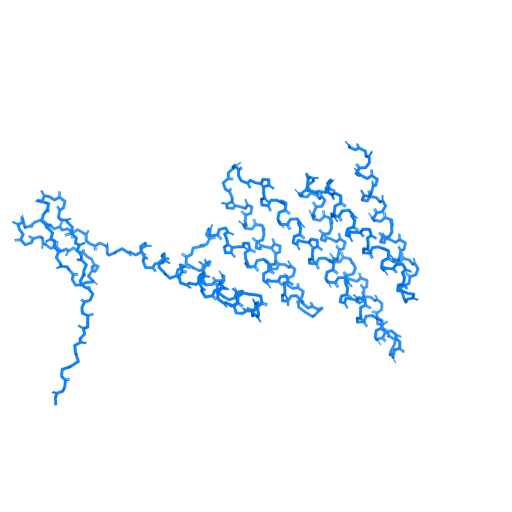 N . GLY A 1 92 ? -1.876 3.066 7.399 1.00 95.19 92 GLY A N 1
ATOM 719 C CA . GLY A 1 92 ? -0.477 3.140 7.818 1.00 95.19 92 GLY A CA 1
ATOM 720 C C . GLY A 1 92 ? 0.324 1.871 7.511 1.00 95.19 92 GLY A C 1
ATOM 721 O O . GLY A 1 92 ? 1.492 1.949 7.124 1.00 95.19 92 GLY A O 1
ATOM 722 N N . LYS A 1 93 ? -0.303 0.691 7.597 1.00 95.62 93 LYS A N 1
ATOM 723 C CA . LYS A 1 93 ? 0.296 -0.577 7.159 1.00 95.62 93 LYS A CA 1
ATOM 724 C C . LYS A 1 93 ? 0.622 -0.554 5.663 1.00 95.62 93 LYS A C 1
ATOM 726 O O . LYS A 1 93 ? 1.702 -0.986 5.270 1.00 95.62 93 LYS A O 1
ATOM 731 N N . GLY A 1 94 ? -0.285 -0.029 4.838 1.00 95.50 94 GLY A N 1
ATOM 732 C CA . GLY A 1 94 ? -0.053 0.129 3.403 1.00 95.50 94 GLY A CA 1
ATOM 733 C C . GLY A 1 94 ? 1.075 1.116 3.095 1.00 95.50 94 GLY A C 1
ATOM 734 O O . GLY A 1 94 ? 1.964 0.804 2.308 1.00 95.50 94 GLY A O 1
ATOM 735 N N . GLU A 1 95 ? 1.093 2.273 3.760 1.00 93.00 95 GLU A N 1
ATOM 736 C CA . GLU A 1 95 ? 2.150 3.281 3.588 1.00 93.00 95 GLU A CA 1
ATOM 737 C C . GLU A 1 95 ? 3.533 2.747 3.985 1.00 93.00 95 GLU A C 1
ATOM 739 O O . GLU A 1 95 ? 4.491 2.854 3.219 1.00 93.00 95 GLU A O 1
ATOM 744 N N . THR A 1 96 ? 3.638 2.101 5.147 1.00 93.56 96 THR A N 1
ATOM 745 C CA . THR A 1 96 ? 4.909 1.531 5.624 1.00 93.56 96 THR A CA 1
ATOM 746 C C . THR A 1 96 ? 5.390 0.362 4.763 1.00 93.56 96 THR A C 1
ATOM 748 O O . THR A 1 96 ? 6.595 0.238 4.539 1.00 93.56 96 THR A O 1
ATOM 751 N N . ALA A 1 97 ? 4.475 -0.443 4.205 1.00 92.31 97 ALA A N 1
ATOM 752 C CA . ALA A 1 97 ? 4.810 -1.472 3.219 1.00 92.31 97 ALA A CA 1
ATOM 753 C C . ALA A 1 97 ? 5.442 -0.869 1.952 1.00 92.31 97 ALA A C 1
ATOM 755 O O . ALA A 1 97 ? 6.432 -1.398 1.452 1.00 92.31 97 ALA A O 1
ATOM 756 N N . ILE A 1 98 ? 4.927 0.266 1.465 1.00 89.94 98 ILE A N 1
ATOM 757 C CA . ILE A 1 98 ? 5.506 0.982 0.317 1.00 89.94 98 ILE A CA 1
ATOM 758 C C . ILE A 1 98 ? 6.899 1.503 0.650 1.00 89.94 98 ILE A C 1
ATOM 760 O O . ILE A 1 98 ? 7.828 1.327 -0.135 1.00 89.94 98 ILE A O 1
ATOM 764 N N . SER A 1 99 ? 7.067 2.134 1.813 1.00 87.31 99 SER A N 1
ATOM 765 C CA . SER A 1 99 ? 8.360 2.702 2.207 1.00 87.31 99 SER A CA 1
ATOM 766 C C . SER A 1 99 ? 9.438 1.643 2.456 1.00 87.31 99 SER A C 1
ATOM 768 O O . SER A 1 99 ? 10.623 1.966 2.419 1.00 87.31 99 SER A O 1
ATOM 770 N N . HIS A 1 100 ? 9.048 0.392 2.712 1.00 84.62 100 HIS A N 1
ATOM 771 C CA . HIS A 1 100 ? 9.961 -0.741 2.872 1.00 84.62 100 HIS A CA 1
ATOM 772 C C . HIS A 1 100 ? 10.114 -1.593 1.598 1.00 84.62 100 HIS A C 1
ATOM 774 O O . HIS A 1 100 ? 10.864 -2.571 1.590 1.00 84.62 100 HIS A O 1
ATOM 780 N N . ALA A 1 101 ? 9.430 -1.236 0.507 1.00 86.19 101 ALA A N 1
ATOM 781 C CA . ALA A 1 101 ? 9.496 -1.978 -0.741 1.00 86.19 101 ALA A CA 1
ATOM 782 C C . ALA A 1 101 ? 10.914 -1.960 -1.338 1.00 86.19 101 ALA A C 1
ATOM 784 O O . ALA A 1 101 ? 11.560 -0.920 -1.469 1.00 86.19 101 ALA A O 1
ATOM 785 N N . THR A 1 102 ? 11.382 -3.130 -1.762 1.00 87.19 102 THR A N 1
ATOM 786 C CA . THR A 1 102 ? 12.652 -3.324 -2.477 1.00 87.19 102 THR A CA 1
ATOM 787 C C . THR A 1 102 ? 12.415 -4.100 -3.771 1.00 87.19 102 THR A C 1
ATOM 789 O O . THR A 1 102 ? 11.347 -4.667 -3.984 1.00 87.19 102 THR A O 1
ATOM 792 N N . LEU A 1 103 ? 13.419 -4.192 -4.646 1.00 85.19 103 LEU A N 1
ATOM 793 C CA . LEU A 1 103 ? 13.300 -4.989 -5.876 1.00 85.19 103 LEU A CA 1
ATOM 794 C C . LEU A 1 103 ? 13.141 -6.493 -5.615 1.00 85.19 103 LEU A C 1
ATOM 796 O O . LEU A 1 103 ? 12.543 -7.192 -6.430 1.00 85.19 103 LEU A O 1
ATOM 800 N N . LEU A 1 104 ? 13.661 -6.981 -4.485 1.00 83.88 104 LEU A N 1
ATOM 801 C CA . LEU A 1 104 ? 13.563 -8.384 -4.068 1.00 83.88 104 LEU A CA 1
ATOM 802 C C . LEU A 1 104 ? 12.283 -8.668 -3.278 1.00 83.88 104 LEU A C 1
ATOM 804 O O . LEU A 1 104 ? 11.724 -9.756 -3.376 1.00 83.88 104 LEU A O 1
ATOM 808 N N . ASN A 1 105 ? 11.820 -7.688 -2.505 1.00 84.69 105 ASN A N 1
ATOM 809 C CA . ASN A 1 105 ? 10.572 -7.752 -1.764 1.00 84.69 105 ASN A CA 1
ATOM 810 C C . ASN A 1 105 ? 9.770 -6.468 -2.012 1.00 84.69 105 ASN A C 1
ATOM 812 O O . ASN A 1 105 ? 9.887 -5.514 -1.241 1.00 84.69 105 ASN A O 1
ATOM 816 N N . PRO A 1 106 ? 8.977 -6.415 -3.091 1.00 80.31 106 PRO A N 1
ATOM 817 C CA . PRO A 1 106 ? 8.295 -5.190 -3.487 1.00 80.31 106 PRO A CA 1
ATOM 818 C C . PRO A 1 106 ? 7.113 -4.832 -2.585 1.00 80.31 106 PRO A C 1
ATOM 820 O O . PRO A 1 106 ? 6.575 -3.741 -2.717 1.00 80.31 106 PRO A O 1
ATOM 823 N N . MET A 1 107 ? 6.673 -5.744 -1.706 1.00 89.25 107 MET A N 1
ATOM 824 C CA . MET A 1 107 ? 5.536 -5.559 -0.789 1.00 89.25 107 MET A CA 1
ATOM 825 C C . MET A 1 107 ? 4.245 -5.032 -1.450 1.00 89.25 107 MET A C 1
ATOM 827 O O . MET A 1 107 ? 3.341 -4.548 -0.773 1.00 89.25 107 MET A O 1
ATOM 831 N N . ILE A 1 108 ? 4.117 -5.177 -2.774 1.00 89.25 108 ILE A N 1
ATOM 832 C CA . ILE A 1 108 ? 3.003 -4.624 -3.552 1.00 89.25 108 ILE A CA 1
ATOM 833 C C . ILE A 1 108 ? 1.679 -5.244 -3.130 1.00 89.25 108 ILE A C 1
ATOM 835 O O . ILE A 1 108 ? 0.715 -4.527 -2.878 1.00 89.25 108 ILE A O 1
ATOM 839 N N . SER A 1 109 ? 1.628 -6.573 -3.023 1.00 91.88 109 SER A N 1
ATOM 840 C CA . SER A 1 109 ? 0.421 -7.269 -2.578 1.00 91.88 109 SER A CA 1
ATOM 841 C C . SER A 1 109 ? 0.017 -6.841 -1.173 1.00 91.88 109 SER A C 1
ATOM 843 O O . SER A 1 109 ? -1.168 -6.688 -0.905 1.00 91.88 109 SER A O 1
ATOM 845 N N . GLU A 1 110 ? 0.992 -6.612 -0.292 1.00 94.19 110 GLU A N 1
ATOM 846 C CA . GLU A 1 110 ? 0.737 -6.186 1.081 1.00 94.19 110 GLU A CA 1
ATOM 847 C C . GLU A 1 110 ? 0.107 -4.792 1.118 1.00 94.19 110 GLU A C 1
ATOM 849 O O . GLU A 1 110 ? -0.942 -4.609 1.734 1.00 94.19 110 GLU A O 1
ATOM 854 N N . ALA A 1 111 ? 0.691 -3.837 0.387 1.00 94.88 111 ALA A N 1
ATOM 855 C CA . ALA A 1 111 ? 0.162 -2.483 0.278 1.00 94.88 111 ALA A CA 1
ATOM 856 C C . ALA A 1 111 ? -1.250 -2.471 -0.331 1.00 94.88 111 ALA A C 1
ATOM 858 O O . ALA A 1 111 ? -2.171 -1.890 0.243 1.00 94.88 111 ALA A O 1
ATOM 859 N N . LEU A 1 112 ? -1.455 -3.171 -1.453 1.00 94.31 112 LEU A N 1
ATOM 860 C CA . LEU A 1 112 ? -2.755 -3.229 -2.129 1.00 94.31 112 LEU A CA 1
ATOM 861 C C . LEU A 1 112 ? -3.833 -3.909 -1.276 1.00 94.31 112 LEU A C 1
ATOM 863 O O . LEU A 1 112 ? -4.972 -3.442 -1.251 1.00 94.31 112 LEU A O 1
ATOM 867 N N . ASN A 1 113 ? -3.489 -4.976 -0.551 1.00 95.62 113 ASN A N 1
ATOM 868 C CA . ASN A 1 113 ? -4.414 -5.633 0.373 1.00 95.62 113 ASN A CA 1
ATOM 869 C C . ASN A 1 113 ? -4.786 -4.710 1.538 1.00 95.62 113 ASN A C 1
ATOM 871 O O . ASN A 1 113 ? -5.957 -4.637 1.914 1.00 95.62 113 ASN A O 1
ATOM 875 N N . ALA A 1 114 ? -3.811 -3.985 2.091 1.00 96.75 114 ALA A N 1
ATOM 876 C CA . ALA A 1 114 ? -4.049 -3.038 3.171 1.00 96.75 114 ALA A CA 1
ATOM 877 C C . ALA A 1 114 ? -4.994 -1.907 2.729 1.00 96.75 114 ALA A C 1
ATOM 879 O O . ALA A 1 114 ? -5.990 -1.642 3.402 1.00 96.75 114 ALA A O 1
ATOM 880 N N . PHE A 1 115 ? -4.769 -1.323 1.550 1.00 95.31 115 PHE A N 1
ATOM 881 C CA . PHE A 1 115 ? -5.666 -0.315 0.977 1.00 95.31 115 PHE A CA 1
ATOM 882 C C . PHE A 1 115 ? -7.048 -0.871 0.615 1.00 95.31 115 PHE A C 1
ATOM 884 O O . PHE A 1 115 ? -8.058 -0.206 0.832 1.00 95.31 115 PHE A O 1
ATOM 891 N N . GLY A 1 116 ? -7.130 -2.114 0.134 1.00 93.62 116 GLY A N 1
ATOM 892 C CA . GLY A 1 116 ? -8.414 -2.786 -0.077 1.00 93.62 116 GLY A CA 1
ATOM 893 C C . GLY A 1 116 ? -9.225 -2.939 1.216 1.00 93.62 116 GLY A C 1
ATOM 894 O O . GLY A 1 116 ? -10.447 -2.800 1.197 1.00 93.62 116 GLY A O 1
ATOM 895 N N . ASN A 1 117 ? -8.564 -3.168 2.354 1.00 95.00 117 ASN A N 1
ATOM 896 C CA . ASN A 1 117 ? -9.234 -3.212 3.656 1.00 95.00 117 ASN A CA 1
ATOM 897 C C . ASN A 1 117 ? -9.682 -1.829 4.143 1.00 95.00 117 ASN A C 1
ATOM 899 O O . ASN A 1 117 ? -10.746 -1.740 4.752 1.00 95.00 11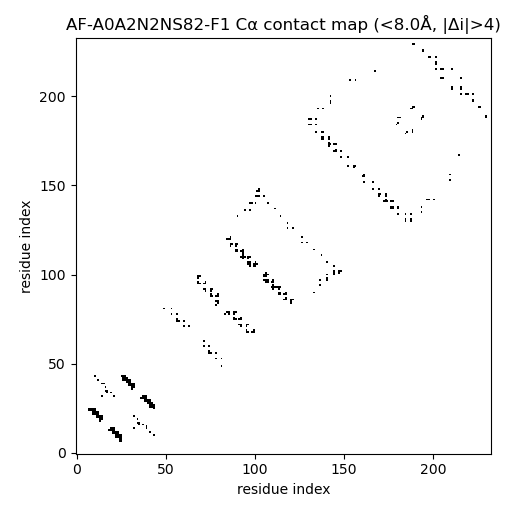7 ASN A O 1
ATOM 903 N N . VAL A 1 118 ? -8.938 -0.757 3.843 1.00 93.75 118 VAL A N 1
ATOM 904 C CA . VAL A 1 118 ? -9.389 0.621 4.114 1.00 93.75 118 VAL A CA 1
ATOM 905 C C . VAL A 1 118 ? -10.746 0.865 3.458 1.00 93.75 118 VAL A C 1
ATOM 907 O O . VAL A 1 118 ? -11.707 1.211 4.135 1.00 93.75 118 VAL A O 1
ATOM 910 N N . GLU A 1 119 ? -10.862 0.591 2.162 1.00 89.69 119 GLU A N 1
ATOM 911 C CA . GLU A 1 119 ? -12.120 0.748 1.421 1.00 89.69 119 GLU A CA 1
ATOM 912 C C . GLU A 1 119 ? -13.252 -0.117 1.952 1.00 89.69 119 GLU A C 1
ATOM 914 O O . GLU A 1 119 ? -14.395 0.328 2.018 1.00 89.69 119 GLU A O 1
ATOM 919 N N . LYS A 1 120 ? -12.937 -1.359 2.323 1.00 90.50 120 LYS A N 1
ATOM 920 C CA . LYS A 1 120 ? -13.918 -2.306 2.847 1.00 90.50 120 LYS A CA 1
ATOM 921 C C . LYS A 1 120 ? -14.542 -1.823 4.158 1.00 90.50 120 LYS A C 1
ATOM 923 O O . LYS A 1 120 ? -15.703 -2.131 4.414 1.00 90.50 120 LYS A O 1
ATOM 928 N N . TYR A 1 121 ? -13.775 -1.124 4.991 1.00 89.75 121 TYR A N 1
ATOM 929 C CA . TYR A 1 121 ? -14.200 -0.713 6.330 1.00 89.75 121 TYR A CA 1
ATOM 930 C C . TYR A 1 121 ? -14.552 0.776 6.435 1.00 89.75 121 TYR A C 1
ATOM 932 O O . TYR A 1 121 ? -15.009 1.215 7.489 1.00 89.75 121 TYR A O 1
ATOM 940 N N . LEU A 1 122 ? -14.390 1.547 5.356 1.00 87.94 122 LEU A N 1
ATOM 941 C CA . LEU A 1 122 ? -14.754 2.961 5.304 1.00 87.94 122 LEU A CA 1
ATOM 942 C C . LEU A 1 122 ? -16.276 3.177 5.427 1.00 87.94 122 LEU A C 1
ATOM 944 O O . LEU A 1 122 ? -17.046 2.559 4.689 1.00 87.94 122 LEU A O 1
ATOM 948 N N . PRO A 1 123 ? -16.733 4.102 6.295 1.00 79.94 123 PRO A N 1
ATOM 949 C CA . PRO A 1 123 ? -18.121 4.557 6.306 1.00 79.94 123 PRO A CA 1
ATOM 950 C C . PRO A 1 123 ? -18.491 5.264 4.993 1.00 79.94 123 PRO A C 1
ATOM 952 O O . PRO A 1 123 ? -17.667 5.983 4.424 1.00 79.94 123 PRO A O 1
ATOM 955 N N . GLU A 1 124 ? -19.750 5.142 4.555 1.00 70.81 124 GLU A N 1
ATOM 956 C CA . GLU A 1 124 ? -20.240 5.582 3.230 1.00 70.81 124 GLU A CA 1
ATOM 957 C C . GLU A 1 124 ? -20.056 7.087 2.899 1.00 70.81 124 GLU A C 1
ATOM 959 O O . GLU A 1 124 ? -20.258 7.485 1.755 1.00 70.81 124 GLU A O 1
ATOM 964 N N . GLY A 1 125 ? -19.617 7.930 3.842 1.00 68.81 125 GLY A N 1
ATOM 965 C CA . GLY A 1 125 ? -19.389 9.370 3.639 1.00 68.81 125 GLY A CA 1
ATOM 966 C C . GLY A 1 125 ? -17.940 9.810 3.379 1.00 68.81 125 GLY A C 1
ATOM 967 O O . GLY A 1 125 ? -17.737 10.911 2.878 1.00 68.81 125 GLY A O 1
ATOM 968 N N . ASN A 1 126 ? -16.934 8.980 3.678 1.00 73.81 126 ASN A N 1
ATOM 969 C CA . ASN A 1 126 ? -15.517 9.404 3.668 1.00 73.81 126 ASN A CA 1
ATOM 970 C C . ASN A 1 126 ? -14.731 8.907 2.447 1.00 73.81 126 ASN A C 1
ATOM 972 O O . ASN A 1 126 ? -13.511 9.034 2.384 1.00 73.81 126 ASN A O 1
ATOM 976 N N . LYS A 1 127 ? -15.420 8.304 1.479 1.00 76.75 127 LYS A N 1
ATOM 977 C CA . LYS A 1 127 ? -14.781 7.531 0.415 1.00 76.75 127 LYS A CA 1
ATOM 978 C C . LYS A 1 127 ? -13.842 8.363 -0.467 1.00 76.75 127 LYS A C 1
ATOM 980 O O . LYS A 1 127 ? -12.732 7.927 -0.734 1.00 76.75 127 LYS A O 1
ATOM 985 N N . ASN A 1 128 ? -14.252 9.575 -0.845 1.00 78.19 128 ASN A N 1
ATOM 986 C CA . ASN A 1 128 ? -13.472 10.406 -1.766 1.00 78.19 128 ASN A CA 1
ATOM 987 C C . ASN A 1 128 ? -12.099 10.798 -1.195 1.00 78.19 128 ASN A C 1
ATOM 989 O O . ASN A 1 128 ? -11.112 10.701 -1.907 1.00 78.19 128 ASN A O 1
ATOM 993 N N . GLU A 1 129 ? -12.020 11.187 0.082 1.00 82.25 129 GLU A N 1
ATOM 994 C CA . GLU A 1 129 ? -10.752 11.592 0.713 1.00 82.25 129 GLU A CA 1
ATOM 995 C C . GLU A 1 129 ? -9.730 10.446 0.715 1.00 82.25 129 GLU A C 1
ATOM 997 O O . GLU A 1 129 ? -8.574 10.617 0.330 1.00 82.25 129 GLU A O 1
ATOM 1002 N N . TYR A 1 130 ? -10.163 9.247 1.106 1.00 86.94 130 TYR A N 1
ATOM 1003 C CA . TYR A 1 130 ? -9.278 8.088 1.172 1.00 86.94 130 TYR A CA 1
ATOM 1004 C C . TYR A 1 130 ? -8.933 7.531 -0.208 1.00 86.94 130 TYR A C 1
ATOM 1006 O O . TYR A 1 130 ? -7.811 7.065 -0.393 1.00 86.94 130 TYR A O 1
ATOM 1014 N N . ASP A 1 131 ? -9.847 7.609 -1.176 1.00 85.88 131 ASP A N 1
ATOM 1015 C CA . ASP A 1 131 ? -9.572 7.231 -2.564 1.00 85.88 131 ASP A CA 1
ATOM 1016 C C . ASP A 1 131 ? -8.412 8.066 -3.138 1.00 85.88 131 ASP A C 1
ATOM 1018 O O . ASP A 1 131 ? -7.525 7.514 -3.791 1.00 85.88 131 ASP A O 1
ATOM 1022 N N . GLU A 1 132 ? -8.363 9.373 -2.851 1.00 82.94 132 GLU A N 1
ATOM 1023 C CA . GLU A 1 132 ? -7.258 10.246 -3.277 1.00 82.94 132 GLU A CA 1
ATOM 1024 C C . GLU A 1 132 ? -5.933 9.873 -2.599 1.00 82.94 132 GLU A C 1
ATOM 1026 O O . GLU A 1 132 ? -4.910 9.720 -3.274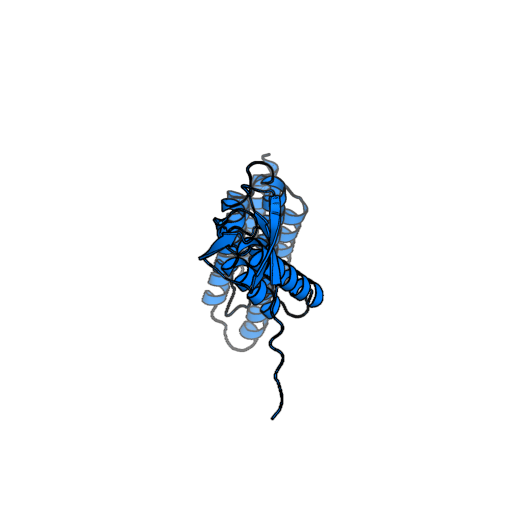 1.00 82.94 132 GLU A O 1
ATOM 1031 N N . ILE A 1 133 ? -5.948 9.669 -1.277 1.00 87.06 133 ILE A N 1
ATOM 1032 C CA . ILE A 1 133 ? -4.754 9.277 -0.512 1.00 87.06 133 ILE A CA 1
ATOM 1033 C C . ILE A 1 133 ? -4.206 7.944 -1.030 1.00 87.06 133 ILE A C 1
ATOM 1035 O O . ILE A 1 133 ? -3.017 7.829 -1.334 1.00 87.06 133 ILE A O 1
ATOM 1039 N N . ILE A 1 134 ? -5.062 6.931 -1.165 1.00 90.50 134 ILE A N 1
ATOM 1040 C CA . ILE A 1 134 ? -4.666 5.596 -1.619 1.00 90.50 134 ILE A CA 1
ATOM 1041 C C . ILE A 1 134 ? -4.114 5.656 -3.042 1.00 90.50 134 ILE A C 1
ATOM 1043 O O . ILE A 1 134 ? -3.060 5.079 -3.320 1.00 90.50 134 ILE A O 1
ATOM 1047 N N . ALA A 1 135 ? -4.791 6.369 -3.943 1.00 87.38 135 ALA A N 1
ATOM 1048 C CA . ALA A 1 135 ? -4.338 6.513 -5.317 1.00 87.38 135 ALA A CA 1
ATOM 1049 C C . ALA A 1 135 ? -2.942 7.143 -5.382 1.00 87.38 135 ALA A C 1
ATOM 1051 O O . ALA A 1 135 ? -2.057 6.596 -6.047 1.00 87.38 135 ALA A O 1
ATOM 1052 N N . PHE A 1 136 ? -2.720 8.234 -4.642 1.00 84.56 136 PHE A N 1
ATOM 1053 C CA . PHE A 1 136 ? -1.415 8.884 -4.536 1.00 84.56 136 PHE A CA 1
ATOM 1054 C C . PHE A 1 136 ? -0.327 7.916 -4.049 1.00 84.56 136 PHE A C 1
ATOM 1056 O O . PHE A 1 136 ? 0.743 7.833 -4.654 1.00 84.56 136 PHE A O 1
ATOM 1063 N N . ARG A 1 137 ? -0.608 7.121 -3.010 1.00 89.00 137 ARG A N 1
ATOM 1064 C CA . ARG A 1 137 ? 0.347 6.136 -2.474 1.00 89.00 137 ARG A CA 1
ATOM 1065 C C . ARG A 1 137 ? 0.671 5.016 -3.455 1.00 89.00 137 ARG A C 1
ATOM 1067 O O . ARG A 1 137 ? 1.830 4.628 -3.581 1.00 89.00 137 ARG A O 1
ATOM 1074 N N . ILE A 1 138 ? -0.312 4.517 -4.201 1.00 89.19 138 ILE A N 1
ATOM 1075 C CA . ILE A 1 138 ? -0.066 3.497 -5.233 1.00 89.19 138 ILE A CA 1
ATOM 1076 C C . ILE A 1 138 ? 0.816 4.057 -6.358 1.00 89.19 138 ILE A C 1
ATOM 1078 O O . ILE A 1 138 ? 1.691 3.350 -6.862 1.00 89.19 138 ILE A O 1
ATOM 1082 N N . ILE A 1 139 ? 0.633 5.326 -6.732 1.00 83.81 139 ILE A N 1
ATOM 1083 C CA . ILE A 1 139 ? 1.502 6.002 -7.708 1.00 83.81 139 ILE A CA 1
ATOM 1084 C C . ILE A 1 139 ? 2.922 6.141 -7.161 1.00 83.81 139 ILE A C 1
ATOM 1086 O O . ILE A 1 139 ? 3.873 5.821 -7.869 1.00 83.81 139 ILE A O 1
ATOM 1090 N N . GLU A 1 140 ? 3.078 6.570 -5.908 1.00 83.69 140 GLU A N 1
ATOM 1091 C CA . GLU A 1 140 ? 4.381 6.673 -5.245 1.00 83.69 140 GLU A CA 1
ATOM 1092 C C . GLU A 1 140 ? 5.120 5.325 -5.240 1.00 83.69 140 GLU A C 1
ATOM 1094 O O . GLU A 1 140 ? 6.295 5.257 -5.609 1.00 83.69 140 GLU A O 1
ATOM 1099 N N . LEU A 1 141 ? 4.416 4.233 -4.924 1.00 87.81 141 LEU A N 1
ATOM 1100 C CA . LEU A 1 141 ? 4.944 2.871 -5.019 1.00 87.81 141 LEU A CA 1
ATOM 1101 C C . LEU A 1 141 ? 5.405 2.533 -6.441 1.00 87.81 141 LEU A C 1
ATOM 1103 O O . LEU A 1 141 ? 6.526 2.061 -6.627 1.00 87.81 141 LEU A O 1
ATOM 1107 N N . ALA A 1 142 ? 4.563 2.793 -7.444 1.00 85.50 142 ALA A N 1
ATOM 1108 C CA . ALA A 1 142 ? 4.879 2.523 -8.845 1.00 85.50 142 ALA A CA 1
ATOM 1109 C C . ALA A 1 142 ? 6.122 3.304 -9.308 1.00 85.50 142 ALA A C 1
ATOM 1111 O O . ALA A 1 142 ? 7.013 2.739 -9.944 1.00 85.50 142 ALA A O 1
ATOM 1112 N N . VAL A 1 143 ? 6.212 4.584 -8.937 1.00 79.62 143 VAL A N 1
ATOM 1113 C CA . VAL A 1 143 ? 7.335 5.476 -9.255 1.00 79.62 143 VAL A CA 1
ATOM 1114 C C . VAL A 1 143 ? 8.628 4.988 -8.604 1.00 79.62 143 VAL A C 1
ATOM 1116 O O . VAL A 1 143 ? 9.654 4.871 -9.277 1.00 79.62 143 VAL A O 1
ATOM 1119 N N . ASN A 1 144 ? 8.595 4.686 -7.305 1.00 81.62 144 ASN A N 1
ATOM 1120 C CA . ASN A 1 144 ? 9.773 4.236 -6.564 1.00 81.62 144 ASN A CA 1
ATOM 1121 C C . ASN A 1 144 ? 10.267 2.881 -7.077 1.00 81.62 144 ASN A C 1
ATOM 1123 O O . ASN A 1 144 ? 11.461 2.713 -7.329 1.00 81.62 144 ASN A O 1
ATOM 1127 N N . PHE A 1 145 ? 9.351 1.941 -7.318 1.00 86.06 145 PHE A N 1
ATOM 1128 C CA . PHE A 1 145 ? 9.688 0.626 -7.853 1.00 86.06 145 PHE A CA 1
ATOM 1129 C C . PHE A 1 145 ? 10.287 0.712 -9.263 1.00 86.06 145 PHE A C 1
ATOM 1131 O O . PHE A 1 145 ? 11.285 0.049 -9.564 1.00 86.06 145 PHE A O 1
ATOM 1138 N N . TYR A 1 146 ? 9.740 1.586 -10.111 1.00 83.50 146 TYR A N 1
ATOM 1139 C CA . TYR A 1 146 ? 10.304 1.883 -11.424 1.00 83.50 146 TYR A CA 1
ATOM 1140 C C . TYR A 1 146 ? 11.725 2.456 -11.323 1.00 83.50 146 TYR A C 1
ATOM 1142 O O . TYR A 1 146 ? 12.641 1.960 -11.981 1.00 83.50 146 TYR A O 1
ATOM 1150 N N . ARG A 1 147 ? 11.937 3.467 -10.471 1.00 78.88 147 ARG A N 1
ATOM 1151 C CA . ARG A 1 147 ? 13.251 4.106 -10.285 1.00 78.88 147 ARG A CA 1
ATOM 1152 C C . ARG A 1 147 ? 14.312 3.110 -9.840 1.00 78.88 147 ARG A C 1
ATOM 1154 O O . ARG A 1 147 ? 15.377 3.057 -10.453 1.00 78.88 147 ARG A O 1
ATOM 1161 N N . LEU A 1 148 ? 14.001 2.290 -8.837 1.00 83.94 148 LEU A N 1
ATOM 1162 C CA . LEU A 1 148 ? 14.888 1.220 -8.379 1.00 83.94 148 LEU A CA 1
ATOM 1163 C C . LEU A 1 148 ? 15.201 0.240 -9.521 1.00 83.94 148 LEU A C 1
ATOM 1165 O O . LEU A 1 148 ? 16.358 -0.115 -9.738 1.00 83.94 148 LEU A O 1
ATOM 1169 N N . SER A 1 149 ? 14.189 -0.139 -10.308 1.00 83.62 149 SER A N 1
ATOM 1170 C CA . SER A 1 149 ? 14.359 -1.064 -11.436 1.00 83.62 149 SER A CA 1
ATOM 1171 C C . SER A 1 149 ? 15.309 -0.504 -12.496 1.00 83.62 149 SER A C 1
ATOM 1173 O O . SER A 1 149 ? 16.129 -1.239 -13.044 1.00 83.62 149 SER A O 1
ATOM 1175 N N . CYS A 1 150 ? 15.225 0.797 -12.775 1.00 76.69 150 CYS A N 1
ATOM 1176 C CA . CYS A 1 150 ? 16.106 1.482 -13.719 1.00 76.69 150 CYS A CA 1
ATOM 1177 C C . CYS A 1 150 ? 17.535 1.633 -13.209 1.00 76.69 150 CYS A C 1
ATOM 1179 O O . CYS A 1 150 ? 18.467 1.479 -13.997 1.00 76.69 150 CYS A O 1
ATOM 1181 N N . GLN A 1 151 ? 17.712 1.914 -11.917 1.00 78.94 151 GLN A N 1
ATOM 1182 C CA . GLN A 1 151 ? 19.033 1.977 -11.293 1.00 78.94 151 GLN A CA 1
ATOM 1183 C C . GLN A 1 151 ? 19.747 0.626 -11.394 1.00 78.94 151 GLN A C 1
ATOM 1185 O O . GLN A 1 151 ? 20.843 0.566 -11.948 1.00 78.94 151 GLN A O 1
ATOM 1190 N N . GLU A 1 152 ? 19.089 -0.464 -10.979 1.00 81.00 152 GLU A N 1
ATOM 1191 C CA . GLU A 1 152 ? 19.661 -1.813 -11.082 1.00 81.00 152 GLU A CA 1
ATOM 1192 C C . GLU A 1 152 ? 19.968 -2.164 -12.545 1.00 81.00 152 GLU A C 1
ATOM 1194 O O . GLU A 1 152 ? 21.073 -2.593 -12.874 1.00 81.00 152 GLU A O 1
ATOM 1199 N N . TYR A 1 153 ? 19.032 -1.910 -13.465 1.00 76.75 153 TYR A N 1
ATOM 1200 C CA . TYR A 1 153 ? 19.273 -2.167 -14.882 1.00 76.75 153 TYR A CA 1
ATOM 1201 C C . TYR A 1 153 ? 20.492 -1.392 -15.407 1.00 76.75 153 TYR A C 1
ATOM 1203 O O . TYR A 1 153 ? 21.331 -1.967 -16.097 1.00 76.75 153 TYR A O 1
ATOM 1211 N N . ALA A 1 154 ? 20.639 -0.108 -15.072 1.00 71.88 154 ALA A N 1
ATOM 1212 C CA . ALA A 1 154 ? 21.770 0.704 -15.518 1.00 71.88 154 ALA A CA 1
ATOM 1213 C C . ALA A 1 154 ? 23.121 0.199 -14.978 1.00 71.88 154 ALA A C 1
ATOM 1215 O O . ALA A 1 154 ? 24.118 0.234 -15.706 1.00 71.88 154 ALA A O 1
ATOM 1216 N N . GLU A 1 155 ? 23.157 -0.281 -13.735 1.00 74.00 155 GLU A N 1
ATOM 1217 C CA . GLU A 1 155 ? 24.359 -0.827 -13.095 1.00 74.00 155 GLU A CA 1
ATOM 1218 C C . GLU A 1 155 ? 24.766 -2.181 -13.689 1.00 74.00 155 GLU A C 1
ATOM 1220 O O . GLU A 1 155 ? 25.930 -2.388 -14.057 1.00 74.00 155 GLU A O 1
ATOM 1225 N N . TYR A 1 156 ? 23.809 -3.096 -13.851 1.00 72.12 156 TYR A N 1
ATOM 1226 C CA . TYR A 1 156 ? 24.095 -4.462 -14.287 1.00 72.12 156 TYR A CA 1
ATOM 1227 C C . TYR A 1 156 ? 24.186 -4.617 -15.811 1.00 72.12 156 TYR A C 1
ATOM 1229 O O . TYR A 1 156 ? 24.976 -5.426 -16.307 1.00 72.12 156 TYR A O 1
ATOM 1237 N N . PHE A 1 157 ? 23.437 -3.827 -16.588 1.00 64.88 157 PHE A N 1
ATOM 1238 C CA . PHE A 1 157 ? 23.524 -3.852 -18.053 1.00 64.88 157 PHE A CA 1
ATOM 1239 C C . PHE A 1 157 ? 24.913 -3.431 -18.543 1.00 64.88 157 PHE A C 1
ATOM 1241 O O . PHE A 1 157 ? 25.421 -3.989 -19.513 1.00 64.88 157 PHE A O 1
ATOM 1248 N N . ARG A 1 158 ? 25.558 -2.485 -17.848 1.00 60.91 158 ARG A N 1
ATOM 1249 C CA . ARG A 1 158 ? 26.914 -2.023 -18.179 1.00 60.91 158 ARG A CA 1
ATOM 1250 C C . ARG A 1 158 ? 28.004 -3.047 -17.871 1.00 60.91 158 ARG A C 1
ATOM 1252 O O . ARG A 1 158 ? 29.094 -2.918 -18.416 1.00 60.91 158 ARG A O 1
ATOM 1259 N N . SER A 1 159 ? 27.739 -4.014 -16.995 1.00 61.88 159 SER A N 1
ATOM 1260 C CA . SER A 1 159 ? 28.791 -4.817 -16.375 1.00 61.88 159 SER A CA 1
ATOM 1261 C C . SER A 1 159 ? 28.752 -6.307 -16.740 1.00 61.88 159 SER A C 1
ATOM 1263 O O . SER A 1 159 ? 29.827 -6.873 -16.920 1.00 61.88 159 SER A O 1
ATOM 1265 N N . TRP A 1 160 ? 27.581 -6.944 -16.916 1.00 57.19 160 TRP A N 1
ATOM 1266 C CA . TRP A 1 160 ? 27.531 -8.422 -17.019 1.00 57.19 160 TRP A CA 1
ATOM 1267 C C . TRP A 1 160 ? 26.486 -9.027 -17.972 1.00 57.19 160 TRP A C 1
ATOM 1269 O O . TRP A 1 160 ? 26.336 -10.244 -18.005 1.00 57.19 160 TRP A O 1
ATOM 1279 N N . GLY A 1 161 ? 25.783 -8.228 -18.782 1.00 61.22 161 GLY A N 1
ATOM 1280 C CA . GLY A 1 161 ? 24.746 -8.761 -19.678 1.00 61.22 161 GLY A CA 1
ATOM 1281 C C . GLY A 1 161 ? 23.467 -9.119 -18.919 1.00 61.22 161 GLY A C 1
ATOM 1282 O O . GLY A 1 161 ? 23.097 -10.281 -18.796 1.00 61.22 161 GLY A O 1
ATOM 1283 N N . TYR A 1 162 ? 22.803 -8.087 -18.396 1.00 67.50 162 TYR A N 1
ATOM 1284 C CA . TYR A 1 162 ? 21.568 -8.201 -17.623 1.00 67.50 162 TYR A CA 1
ATOM 1285 C C . TYR A 1 162 ? 20.438 -8.903 -18.392 1.00 67.50 162 TYR A C 1
ATOM 1287 O O . TYR A 1 162 ? 20.196 -8.600 -19.568 1.00 67.50 162 TYR A O 1
ATOM 1295 N N . ASP A 1 163 ? 19.706 -9.788 -17.708 1.00 70.75 163 ASP A N 1
ATOM 1296 C CA . ASP A 1 163 ? 18.513 -10.420 -18.264 1.00 70.75 163 ASP A CA 1
ATOM 1297 C C . ASP A 1 163 ? 17.386 -9.389 -18.403 1.00 70.75 163 ASP A C 1
ATOM 1299 O O . ASP A 1 163 ? 16.768 -8.940 -17.435 1.00 70.75 163 ASP A O 1
ATOM 1303 N N . LYS A 1 164 ? 17.097 -9.027 -19.653 1.00 70.69 164 LYS A N 1
ATOM 1304 C CA . LYS A 1 164 ? 16.026 -8.092 -20.002 1.00 70.69 164 LYS A CA 1
ATOM 1305 C C . LYS A 1 164 ? 14.657 -8.563 -19.505 1.00 70.69 164 LYS A C 1
ATOM 1307 O O . LYS A 1 164 ? 13.813 -7.710 -19.252 1.00 70.69 164 LYS A O 1
ATOM 1312 N N . SER A 1 165 ? 14.441 -9.870 -19.341 1.00 76.62 165 SER A N 1
ATOM 1313 C CA . SER A 1 165 ? 13.155 -10.427 -18.915 1.00 76.62 165 SER A CA 1
ATOM 1314 C C . SER A 1 165 ? 12.753 -9.956 -17.512 1.00 76.62 165 SER A C 1
ATOM 1316 O O . SER A 1 165 ? 11.597 -9.590 -17.301 1.00 76.62 165 SER A O 1
ATOM 1318 N N . ILE A 1 166 ? 13.713 -9.859 -16.587 1.00 78.81 166 ILE A N 1
ATOM 1319 C CA . ILE A 1 166 ? 13.491 -9.399 -15.208 1.00 78.81 166 ILE A CA 1
ATOM 1320 C C . ILE A 1 166 ? 13.077 -7.928 -15.200 1.00 78.81 166 ILE A C 1
ATOM 1322 O O . ILE A 1 166 ? 12.115 -7.549 -14.533 1.00 78.81 166 ILE A O 1
ATOM 1326 N N . TYR A 1 167 ? 13.774 -7.094 -15.975 1.00 76.50 167 TYR A N 1
ATOM 1327 C CA . TYR A 1 167 ? 13.420 -5.682 -16.101 1.00 76.50 167 TYR A CA 1
ATOM 1328 C C . TYR A 1 167 ? 12.011 -5.517 -16.677 1.00 76.50 167 TYR A C 1
ATOM 1330 O O . TYR A 1 167 ? 11.205 -4.777 -16.122 1.00 76.50 167 TYR A O 1
ATOM 1338 N N . THR A 1 168 ? 11.682 -6.250 -17.743 1.00 74.06 168 THR A N 1
ATOM 1339 C CA . THR A 1 168 ? 10.350 -6.217 -18.358 1.00 74.06 168 THR A CA 1
ATOM 1340 C C . THR A 1 168 ? 9.247 -6.603 -17.381 1.00 74.06 168 THR A C 1
ATOM 1342 O O . THR A 1 168 ? 8.280 -5.860 -17.259 1.00 74.06 168 THR A O 1
ATOM 1345 N N . GLN A 1 169 ? 9.418 -7.686 -16.619 1.00 83.19 169 GLN A N 1
ATOM 1346 C CA . GLN A 1 169 ? 8.444 -8.091 -15.598 1.00 83.19 169 GLN A CA 1
ATOM 1347 C C . GLN A 1 169 ? 8.204 -6.986 -14.561 1.00 83.19 169 GLN A C 1
ATOM 1349 O O . GLN A 1 169 ? 7.075 -6.757 -14.132 1.00 83.19 169 GLN A O 1
ATOM 1354 N N . ARG A 1 170 ? 9.253 -6.254 -14.173 1.00 85.50 170 ARG A N 1
ATOM 1355 C CA . ARG A 1 170 ? 9.126 -5.122 -13.244 1.00 85.50 170 ARG A CA 1
ATOM 1356 C C . ARG A 1 170 ? 8.384 -3.945 -13.871 1.00 85.50 170 ARG A C 1
ATOM 1358 O O . ARG A 1 170 ? 7.585 -3.309 -13.189 1.00 85.50 170 ARG A O 1
ATOM 1365 N N . ILE A 1 171 ? 8.589 -3.679 -15.160 1.00 80.50 171 ILE A N 1
ATOM 1366 C CA . ILE A 1 171 ? 7.798 -2.682 -15.891 1.00 80.50 171 ILE A CA 1
ATOM 1367 C C . ILE A 1 171 ? 6.325 -3.099 -15.965 1.00 80.50 171 ILE A C 1
ATOM 1369 O O . ILE A 1 171 ? 5.457 -2.269 -15.699 1.00 80.50 171 ILE A O 1
ATOM 1373 N N . ASP A 1 172 ? 6.021 -4.369 -16.230 1.00 81.06 172 ASP A N 1
ATOM 1374 C CA . ASP A 1 172 ? 4.638 -4.868 -16.242 1.00 81.06 172 ASP A CA 1
ATOM 1375 C C . ASP A 1 172 ? 3.942 -4.652 -14.893 1.00 81.06 172 ASP A C 1
ATOM 1377 O O . ASP A 1 172 ? 2.787 -4.221 -14.840 1.00 81.06 172 ASP A O 1
ATOM 1381 N N . ILE A 1 173 ? 4.670 -4.864 -13.794 1.00 87.56 173 ILE A N 1
ATOM 1382 C CA . ILE A 1 173 ? 4.197 -4.567 -12.440 1.00 87.56 173 ILE A CA 1
ATOM 1383 C C . ILE A 1 173 ? 3.861 -3.076 -12.291 1.00 87.56 173 ILE A C 1
ATOM 1385 O O . ILE A 1 173 ? 2.750 -2.747 -11.874 1.00 87.56 173 ILE A O 1
ATOM 1389 N N . VAL A 1 174 ? 4.769 -2.170 -12.669 1.00 84.12 174 VAL A N 1
ATOM 1390 C CA . VAL A 1 174 ? 4.539 -0.710 -12.613 1.00 84.12 174 VAL A CA 1
ATOM 1391 C C . VAL A 1 174 ? 3.285 -0.329 -13.401 1.00 84.12 174 VAL A C 1
ATOM 1393 O O . VAL A 1 174 ? 2.430 0.409 -12.913 1.00 84.12 174 VAL A O 1
ATOM 1396 N N . LEU A 1 175 ? 3.135 -0.880 -14.605 1.00 79.88 175 LEU A N 1
ATOM 1397 C CA . LEU A 1 175 ? 1.977 -0.632 -15.457 1.00 79.88 175 LEU A CA 1
ATOM 1398 C C . LEU A 1 175 ? 0.675 -1.146 -14.830 1.00 79.88 175 LEU A C 1
ATOM 1400 O O . LEU A 1 175 ? -0.350 -0.474 -14.923 1.00 79.88 175 LEU A O 1
ATOM 1404 N N . SER A 1 176 ? 0.708 -2.297 -14.156 1.00 86.06 176 SER A N 1
ATOM 1405 C CA . SER A 1 176 ? -0.459 -2.845 -13.456 1.00 86.06 176 SER A CA 1
ATOM 1406 C C . SER A 1 176 ? -0.911 -1.978 -12.270 1.00 86.06 176 SER A C 1
ATOM 1408 O O . SER A 1 176 ? -2.111 -1.873 -11.997 1.00 86.06 176 SER A O 1
ATOM 1410 N N . LEU A 1 177 ? 0.027 -1.304 -11.594 1.00 87.06 177 LEU A N 1
ATOM 1411 C CA . LEU A 1 177 ? -0.277 -0.357 -10.519 1.00 87.06 177 LEU A CA 1
ATOM 1412 C C . LEU A 1 177 ? -0.968 0.890 -11.071 1.00 87.06 177 LEU A C 1
ATOM 1414 O O . LEU A 1 177 ? -2.004 1.299 -10.544 1.00 87.06 177 LEU A O 1
ATOM 1418 N N . PHE A 1 178 ? -0.470 1.441 -12.181 1.00 79.31 178 PHE A N 1
ATOM 1419 C CA . PHE A 1 178 ? -1.155 2.535 -12.871 1.00 79.31 178 PHE A CA 1
ATOM 1420 C C . PHE A 1 178 ? -2.554 2.127 -13.340 1.00 79.31 178 PHE A C 1
ATOM 1422 O O . PHE A 1 178 ? -3.513 2.858 -13.094 1.00 79.31 178 PHE A O 1
ATOM 1429 N N . ASP A 1 179 ? -2.704 0.943 -13.937 1.00 81.38 179 ASP A N 1
ATOM 1430 C CA . ASP A 1 179 ? -4.012 0.423 -14.350 1.00 81.38 179 ASP A CA 1
ATOM 1431 C C . ASP A 1 179 ? -4.978 0.295 -13.165 1.00 81.38 179 ASP A C 1
ATOM 1433 O O . ASP A 1 179 ? -6.169 0.581 -13.309 1.00 81.38 179 ASP A O 1
ATOM 1437 N N . THR A 1 180 ? -4.480 -0.113 -11.995 1.00 86.38 180 THR A N 1
ATOM 1438 C CA . THR A 1 180 ? -5.272 -0.182 -10.759 1.00 86.38 180 THR A CA 1
ATOM 1439 C C . THR A 1 180 ? -5.803 1.198 -10.393 1.00 86.38 180 THR A C 1
ATOM 1441 O O . THR A 1 180 ? -7.004 1.346 -10.162 1.00 86.38 180 THR A O 1
ATOM 1444 N N . VAL A 1 181 ? -4.945 2.220 -10.430 1.00 82.94 181 VAL A N 1
ATOM 1445 C CA . VAL A 1 181 ? -5.343 3.593 -10.104 1.00 82.94 181 VAL A CA 1
ATOM 1446 C C . VAL A 1 181 ? -6.372 4.137 -11.089 1.00 82.94 181 VAL A C 1
ATOM 1448 O O . VAL A 1 181 ? -7.403 4.655 -10.671 1.00 82.94 181 VAL A O 1
ATOM 1451 N N . ILE A 1 182 ? -6.156 3.948 -12.392 1.00 76.00 182 ILE A N 1
ATOM 1452 C CA . ILE A 1 182 ? -7.084 4.409 -13.439 1.00 76.00 182 ILE A CA 1
ATOM 1453 C C . ILE A 1 182 ? -8.444 3.737 -13.301 1.00 76.00 182 ILE A C 1
ATOM 1455 O O . ILE A 1 182 ? -9.481 4.383 -13.420 1.00 76.00 182 ILE A O 1
ATOM 1459 N N . LYS A 1 183 ? -8.467 2.417 -13.106 1.00 81.94 183 LYS A N 1
ATOM 1460 C CA . LYS A 1 183 ? -9.725 1.665 -13.085 1.00 81.94 183 LYS A CA 1
ATOM 1461 C C . LYS A 1 183 ? -10.541 1.983 -11.841 1.00 81.94 183 LYS A C 1
ATOM 1463 O O . LYS A 1 183 ? -11.765 2.045 -11.947 1.00 81.94 183 LYS A O 1
ATOM 1468 N N . LYS A 1 184 ? -9.869 2.168 -10.703 1.00 83.06 184 LYS A N 1
ATOM 1469 C CA . LYS A 1 184 ? -10.491 2.211 -9.379 1.00 83.06 184 LYS A CA 1
ATOM 1470 C C . LYS A 1 184 ? -10.696 3.625 -8.836 1.00 83.06 184 LYS A C 1
ATOM 1472 O O . LYS A 1 184 ? -11.754 3.890 -8.282 1.00 83.06 184 LYS A O 1
ATOM 1477 N N . TYR A 1 185 ? -9.760 4.540 -9.080 1.00 79.06 185 TYR A N 1
ATOM 1478 C CA . TYR A 1 185 ? -9.759 5.905 -8.536 1.00 79.06 185 TYR A CA 1
ATOM 1479 C C . TYR A 1 185 ? -9.863 6.953 -9.657 1.00 79.06 185 TYR A C 1
ATOM 1481 O O . TYR A 1 185 ? -9.059 7.880 -9.761 1.00 79.06 185 TYR A O 1
ATOM 1489 N N . ARG A 1 186 ? -10.856 6.795 -10.546 1.00 63.44 186 ARG A N 1
ATOM 1490 C CA . ARG A 1 186 ? -11.028 7.631 -11.754 1.00 63.44 186 ARG A CA 1
ATOM 1491 C C . ARG A 1 186 ? -11.121 9.132 -11.472 1.00 63.44 186 ARG A C 1
ATOM 1493 O O . ARG A 1 186 ? -10.607 9.909 -12.267 1.00 63.44 186 ARG A O 1
ATOM 1500 N N . SER A 1 187 ? -11.743 9.532 -10.362 1.00 65.50 187 SER A N 1
ATOM 1501 C CA . SER A 1 187 ? -11.836 10.936 -9.929 1.00 65.50 187 SER A CA 1
ATOM 1502 C C . SER A 1 187 ? -10.471 11.545 -9.594 1.00 65.50 187 SER A C 1
ATOM 1504 O O . SER A 1 187 ? -10.269 12.743 -9.774 1.00 65.50 187 SER A O 1
ATOM 1506 N N . PHE A 1 188 ? -9.512 10.724 -9.160 1.00 59.84 188 PHE A N 1
ATOM 1507 C CA . PHE A 1 188 ? -8.146 11.153 -8.880 1.00 59.84 188 PHE A CA 1
ATOM 1508 C C . PHE A 1 188 ? -7.243 11.112 -10.117 1.00 59.84 188 PHE A C 1
ATOM 1510 O O . PHE A 1 188 ? -6.304 11.897 -10.226 1.00 59.84 188 PHE A O 1
ATOM 1517 N N . ALA A 1 189 ? -7.537 10.248 -11.095 1.00 53.50 189 ALA A N 1
ATOM 1518 C CA . ALA A 1 189 ? -6.792 10.194 -12.355 1.00 53.50 189 ALA A CA 1
ATOM 1519 C C . ALA A 1 189 ? -6.825 11.533 -13.127 1.00 53.50 189 ALA A C 1
ATOM 1521 O O . ALA A 1 189 ? -5.901 11.819 -13.885 1.00 53.50 189 ALA A O 1
ATOM 1522 N N . SER A 1 190 ? -7.829 12.386 -12.885 1.00 54.84 190 SER A N 1
ATOM 1523 C CA . SER A 1 190 ? -7.906 13.763 -13.398 1.00 54.84 190 SER A CA 1
ATOM 1524 C C . SER A 1 190 ? -6.996 14.779 -12.693 1.00 54.84 190 SER A C 1
ATOM 1526 O O . SER A 1 190 ? -6.882 15.912 -13.166 1.00 54.84 190 SER A O 1
ATOM 1528 N N . HIS A 1 191 ? -6.313 14.421 -11.598 1.00 62.25 191 HIS A N 1
ATOM 1529 C CA . HIS A 1 191 ? -5.377 15.333 -10.941 1.00 62.25 191 HIS A CA 1
ATOM 1530 C C . HIS A 1 191 ? -4.091 15.501 -11.755 1.00 62.25 191 HIS A C 1
ATOM 1532 O O . HIS A 1 191 ? -3.343 14.562 -12.035 1.00 62.25 191 HIS A O 1
ATOM 1538 N N . LYS A 1 192 ? -3.807 16.762 -12.091 1.00 61.47 192 LYS A N 1
ATOM 1539 C CA . LYS A 1 192 ? -2.654 17.212 -12.880 1.00 61.47 192 LYS A CA 1
ATOM 1540 C C . LYS A 1 192 ? -1.309 16.684 -12.365 1.00 61.47 192 LYS A C 1
ATOM 1542 O O . LYS A 1 192 ? -0.423 16.431 -13.176 1.00 61.47 192 LYS A O 1
ATOM 1547 N N . ASP A 1 193 ? -1.167 16.489 -11.056 1.00 60.22 193 ASP A N 1
ATOM 1548 C CA . ASP A 1 193 ? 0.084 16.054 -10.425 1.00 60.22 193 ASP A CA 1
ATOM 1549 C C . ASP A 1 193 ? 0.358 14.558 -10.611 1.00 60.22 193 ASP A C 1
ATOM 1551 O O . ASP A 1 193 ? 1.491 14.178 -10.892 1.00 60.22 193 ASP A O 1
ATOM 1555 N N . THR A 1 194 ? -0.680 13.721 -10.583 1.00 57.06 194 THR A N 1
ATOM 1556 C CA . THR A 1 194 ? -0.611 12.291 -10.928 1.00 57.06 194 THR A CA 1
ATOM 1557 C C . THR A 1 194 ? -0.179 12.092 -12.374 1.00 57.06 194 THR A C 1
ATOM 1559 O O . THR A 1 194 ? 0.715 11.304 -12.684 1.00 57.06 194 THR A O 1
ATOM 1562 N N . ILE A 1 195 ? -0.792 12.869 -13.266 1.00 58.81 195 ILE A N 1
ATOM 1563 C CA . ILE A 1 195 ? -0.497 12.874 -14.699 1.00 58.81 195 ILE A CA 1
ATOM 1564 C C . ILE A 1 195 ? 0.938 13.331 -14.929 1.00 58.81 195 ILE A C 1
ATOM 1566 O O . ILE A 1 195 ? 1.671 12.722 -15.702 1.00 58.81 195 ILE A O 1
ATOM 1570 N N . LYS A 1 196 ? 1.348 14.397 -14.240 1.00 66.38 196 LYS A N 1
ATOM 1571 C CA . LYS A 1 196 ? 2.708 14.914 -14.307 1.00 66.38 196 LYS A CA 1
ATOM 1572 C C . LYS A 1 196 ? 3.713 13.891 -13.786 1.00 66.38 196 LYS A C 1
ATOM 1574 O O . LYS A 1 196 ? 4.683 13.653 -14.481 1.00 66.38 196 LYS A O 1
ATOM 1579 N N . MET A 1 197 ? 3.464 13.225 -12.659 1.00 65.00 197 MET A N 1
ATOM 1580 C CA . MET A 1 197 ? 4.352 12.176 -12.143 1.00 65.00 197 MET A CA 1
ATOM 1581 C C . MET A 1 197 ? 4.476 10.993 -13.104 1.00 65.00 197 MET A C 1
ATOM 1583 O O . MET A 1 197 ? 5.585 10.524 -13.334 1.00 65.00 197 MET A O 1
ATOM 1587 N N . ALA A 1 198 ? 3.376 10.535 -13.707 1.00 61.75 198 ALA A N 1
ATOM 1588 C CA . ALA A 1 198 ? 3.411 9.469 -14.709 1.00 61.75 198 ALA A CA 1
ATOM 1589 C C . ALA A 1 198 ? 4.152 9.898 -15.993 1.00 61.75 198 ALA A C 1
ATOM 1591 O O . ALA A 1 198 ? 4.909 9.113 -16.569 1.00 61.75 198 ALA A O 1
ATOM 1592 N N . LEU A 1 199 ? 3.970 11.148 -16.434 1.00 63.16 199 LEU A N 1
ATOM 1593 C CA . LEU A 1 199 ? 4.673 11.724 -17.584 1.00 63.16 199 LEU A CA 1
ATOM 1594 C C . LEU A 1 199 ? 6.160 11.950 -17.302 1.00 63.16 199 LEU A C 1
ATOM 1596 O O . LEU A 1 199 ? 6.979 11.626 -18.153 1.00 63.16 199 LEU A O 1
ATOM 1600 N N . ASP A 1 200 ? 6.507 12.458 -16.123 1.00 66.25 200 ASP A N 1
ATOM 1601 C CA . ASP A 1 200 ? 7.884 12.635 -15.663 1.00 66.25 200 ASP A CA 1
ATOM 1602 C C . ASP A 1 200 ? 8.573 11.269 -15.576 1.00 66.25 200 ASP A C 1
ATOM 1604 O O . ASP A 1 200 ? 9.691 11.127 -16.059 1.00 66.25 200 ASP A O 1
ATOM 1608 N N . LEU A 1 201 ? 7.865 10.227 -15.117 1.00 62.91 201 LEU A N 1
ATOM 1609 C CA . LEU A 1 201 ? 8.350 8.848 -15.177 1.00 62.91 201 LEU A CA 1
ATOM 1610 C C . LEU A 1 201 ? 8.707 8.444 -16.610 1.00 62.91 201 LEU A C 1
ATOM 1612 O O . LEU A 1 201 ? 9.780 7.907 -16.857 1.00 62.91 201 LEU A O 1
ATOM 1616 N N . CYS A 1 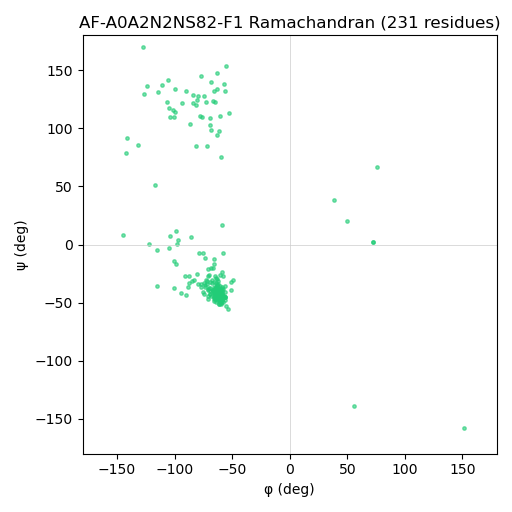202 ? 7.821 8.729 -17.565 1.00 58.03 202 CYS A N 1
ATOM 1617 C CA . CYS A 1 202 ? 8.017 8.393 -18.974 1.00 58.03 202 CYS A CA 1
ATOM 1618 C C . CYS A 1 202 ? 9.091 9.241 -19.664 1.00 58.03 202 CYS A C 1
ATOM 1620 O O . CYS A 1 202 ? 9.711 8.777 -20.623 1.00 58.03 202 CYS A O 1
ATOM 1622 N N . ASN A 1 203 ? 9.330 10.460 -19.186 1.00 61.44 203 ASN A N 1
ATOM 1623 C CA . ASN A 1 203 ? 10.426 11.305 -19.644 1.00 61.44 203 ASN A CA 1
ATOM 1624 C C . ASN A 1 203 ? 11.765 10.811 -19.072 1.00 61.44 203 ASN A C 1
ATOM 1626 O O . ASN A 1 203 ? 12.720 10.672 -19.830 1.00 61.44 203 ASN A O 1
ATOM 1630 N N . ASP A 1 204 ? 11.810 10.397 -17.803 1.00 59.56 204 ASP A N 1
ATOM 1631 C CA . ASP A 1 204 ? 12.987 9.755 -17.205 1.00 59.56 204 ASP A CA 1
ATOM 1632 C C . ASP A 1 204 ? 13.345 8.457 -17.961 1.00 59.56 204 ASP A C 1
ATOM 1634 O O . ASP A 1 204 ? 14.504 8.241 -18.317 1.00 59.56 204 ASP A O 1
ATOM 1638 N N . VAL A 1 205 ? 12.356 7.615 -18.318 1.00 54.41 205 VAL A N 1
ATOM 1639 C CA . VAL A 1 205 ? 12.540 6.454 -19.232 1.00 54.41 205 VAL A CA 1
ATOM 1640 C C . VAL A 1 205 ? 13.244 6.873 -20.528 1.00 54.41 205 VAL A C 1
ATOM 1642 O O . VAL A 1 205 ? 14.046 6.125 -21.092 1.00 54.41 205 VAL A O 1
ATOM 1645 N N . ALA A 1 206 ? 12.911 8.050 -21.060 1.00 50.72 206 ALA A N 1
ATOM 1646 C CA . ALA A 1 206 ? 13.418 8.495 -22.343 1.00 50.72 206 ALA A CA 1
ATOM 1647 C C . ALA A 1 206 ? 14.896 8.903 -22.297 1.00 50.72 206 ALA A C 1
ATOM 1649 O O . ALA A 1 206 ? 15.580 8.692 -23.308 1.00 50.72 206 ALA A O 1
ATOM 1650 N N . ASP A 1 207 ? 15.358 9.412 -21.156 1.00 53.12 207 ASP A N 1
ATOM 1651 C CA . ASP A 1 207 ? 16.703 9.955 -20.957 1.00 53.12 207 ASP A CA 1
ATOM 1652 C C . ASP A 1 207 ? 17.711 8.906 -20.462 1.00 53.12 207 ASP A C 1
ATOM 1654 O O . ASP A 1 207 ? 18.899 8.976 -20.796 1.00 53.12 207 ASP A O 1
ATOM 1658 N N . TYR A 1 208 ? 17.258 7.857 -19.764 1.00 53.53 208 TYR A N 1
ATOM 1659 C CA . TYR A 1 208 ? 18.090 6.688 -19.466 1.00 53.53 208 TYR A CA 1
ATOM 1660 C C . TYR A 1 208 ? 18.316 5.858 -20.745 1.00 53.53 208 TYR A C 1
ATOM 1662 O O . TYR A 1 208 ? 17.634 4.869 -21.014 1.00 53.53 208 TYR A O 1
ATOM 1670 N N . GLY A 1 209 ? 19.320 6.246 -21.540 1.00 50.22 209 GLY A N 1
ATOM 1671 C CA . GLY A 1 209 ? 19.716 5.656 -22.833 1.00 50.22 209 GLY A CA 1
ATOM 1672 C C . GLY A 1 209 ? 20.109 4.166 -22.850 1.00 50.22 209 GLY A C 1
ATOM 1673 O O . GLY A 1 209 ? 20.732 3.717 -23.808 1.00 50.22 209 GLY A O 1
ATOM 1674 N N . GLY A 1 210 ? 19.770 3.394 -21.813 1.00 51.88 210 GLY A N 1
ATOM 1675 C CA . GLY A 1 210 ? 19.928 1.939 -21.745 1.00 51.88 210 GLY A CA 1
ATOM 1676 C C . GLY A 1 210 ? 18.645 1.141 -22.017 1.00 51.88 210 GLY A C 1
ATOM 1677 O O . GLY A 1 210 ? 18.731 -0.068 -22.245 1.00 51.88 210 GLY A O 1
ATOM 1678 N N . ILE A 1 211 ? 17.464 1.770 -22.002 1.00 55.75 211 ILE A N 1
ATOM 1679 C CA . ILE A 1 211 ? 16.191 1.049 -22.153 1.00 55.75 211 ILE A CA 1
ATOM 1680 C C . ILE A 1 211 ? 16.002 0.628 -23.621 1.00 55.75 211 ILE A C 1
ATOM 1682 O O . ILE A 1 211 ? 16.085 1.473 -24.520 1.00 55.75 211 ILE A O 1
ATOM 1686 N N . PRO A 1 212 ? 15.723 -0.661 -23.912 1.00 54.38 212 PRO A N 1
ATOM 1687 C CA . PRO A 1 212 ? 15.435 -1.100 -25.271 1.00 54.38 212 PRO A CA 1
ATOM 1688 C C . PRO A 1 212 ? 14.266 -0.301 -25.862 1.00 54.38 212 PRO A C 1
ATOM 1690 O O . PRO A 1 212 ? 13.216 -0.158 -25.236 1.00 54.38 212 PRO A O 1
ATOM 1693 N N . ARG A 1 213 ? 14.438 0.193 -27.093 1.00 55.81 213 ARG A N 1
ATOM 1694 C CA . ARG A 1 213 ? 13.520 1.123 -27.779 1.00 55.81 213 ARG A CA 1
ATOM 1695 C C . ARG A 1 213 ? 12.042 0.695 -27.751 1.00 55.81 213 ARG A C 1
ATOM 1697 O O . ARG A 1 213 ? 11.176 1.560 -27.722 1.00 55.81 213 ARG A O 1
ATOM 1704 N N . GLN A 1 214 ? 11.768 -0.611 -27.724 1.00 55.28 214 GLN A N 1
ATOM 1705 C CA . GLN A 1 214 ? 10.420 -1.187 -27.645 1.00 55.28 214 GLN A CA 1
ATOM 1706 C C . GLN A 1 214 ? 9.682 -0.861 -26.331 1.00 55.28 214 GLN A C 1
ATOM 1708 O O . GLN A 1 214 ? 8.529 -0.453 -26.377 1.00 55.28 214 GLN A O 1
ATOM 1713 N N . TYR A 1 215 ? 10.358 -0.916 -25.179 1.00 55.78 215 TYR A N 1
ATOM 1714 C CA . TYR A 1 215 ? 9.737 -0.637 -23.874 1.00 55.78 215 TYR A CA 1
ATOM 1715 C C . TYR A 1 215 ? 9.554 0.854 -23.631 1.00 55.78 215 TYR A C 1
ATOM 1717 O O . TYR A 1 215 ? 8.544 1.280 -23.078 1.00 55.78 215 TYR A O 1
ATOM 1725 N N . LYS A 1 216 ? 10.489 1.666 -24.140 1.00 58.50 216 LYS A N 1
ATOM 1726 C CA . LYS A 1 216 ? 10.304 3.117 -24.231 1.00 58.50 216 LYS A CA 1
ATOM 1727 C C . LYS A 1 216 ? 9.032 3.438 -25.021 1.00 58.50 216 LYS A C 1
ATOM 1729 O O . LYS A 1 216 ? 8.264 4.298 -24.614 1.00 58.50 216 LYS A O 1
ATOM 1734 N N . HIS A 1 217 ? 8.775 2.715 -26.110 1.00 53.47 217 HIS A N 1
ATOM 1735 C CA . HIS A 1 217 ? 7.582 2.909 -26.928 1.00 53.47 217 HIS A CA 1
ATOM 1736 C C . HIS A 1 217 ? 6.288 2.481 -26.215 1.00 53.47 217 HIS A C 1
ATOM 1738 O O . HIS A 1 217 ? 5.299 3.197 -26.318 1.00 53.47 217 HIS A O 1
ATOM 1744 N N . GLU A 1 218 ? 6.280 1.371 -25.474 1.00 59.69 218 GLU A N 1
ATOM 1745 C CA . GLU A 1 218 ? 5.103 0.914 -24.713 1.00 59.69 218 GLU A CA 1
ATOM 1746 C C . GLU A 1 218 ? 4.774 1.809 -23.515 1.00 59.69 218 GLU A C 1
ATOM 1748 O O . GLU A 1 218 ? 3.609 2.150 -23.319 1.00 59.69 218 GLU A O 1
ATOM 1753 N N . LEU A 1 219 ? 5.781 2.247 -22.752 1.00 57.50 219 LEU A N 1
ATOM 1754 C CA . LEU A 1 219 ? 5.596 3.194 -21.646 1.00 57.50 219 LEU A CA 1
ATOM 1755 C C . LEU A 1 219 ? 5.092 4.546 -22.155 1.00 57.50 219 LEU A C 1
ATOM 1757 O O . LEU A 1 219 ? 4.131 5.088 -21.613 1.00 57.50 219 LEU A O 1
ATOM 1761 N N . ILE A 1 220 ? 5.668 5.047 -23.254 1.00 58.53 220 ILE A N 1
ATOM 1762 C CA . ILE A 1 220 ? 5.192 6.266 -23.915 1.00 58.53 220 ILE A CA 1
ATOM 1763 C C . ILE A 1 220 ? 3.769 6.074 -24.449 1.00 58.53 220 ILE A C 1
ATOM 1765 O O . ILE A 1 220 ? 2.944 6.956 -24.245 1.00 58.53 220 ILE A O 1
ATOM 1769 N N . ILE A 1 221 ? 3.442 4.948 -25.096 1.00 60.75 221 ILE A N 1
ATOM 1770 C CA . ILE A 1 221 ? 2.072 4.673 -25.562 1.00 60.75 221 ILE A CA 1
ATOM 1771 C C . ILE A 1 221 ? 1.106 4.662 -24.382 1.00 60.75 221 ILE A C 1
ATOM 1773 O O . ILE A 1 221 ? 0.106 5.366 -24.442 1.00 60.75 221 ILE A O 1
ATOM 1777 N N . LYS A 1 222 ? 1.406 3.944 -23.295 1.00 60.66 222 LYS A N 1
ATOM 1778 C CA . LYS A 1 222 ? 0.522 3.886 -22.124 1.00 60.66 222 LYS A CA 1
ATOM 1779 C C . LYS A 1 222 ? 0.373 5.240 -21.440 1.00 60.66 222 LYS A C 1
ATOM 1781 O O . LYS A 1 222 ? -0.737 5.587 -21.061 1.00 60.66 222 LYS A O 1
ATOM 1786 N N . ALA A 1 223 ? 1.428 6.047 -21.349 1.00 57.81 223 ALA A N 1
ATOM 1787 C CA . ALA A 1 223 ? 1.332 7.409 -20.820 1.00 57.81 223 ALA A CA 1
ATOM 1788 C C . ALA A 1 223 ? 0.616 8.384 -21.766 1.00 57.81 223 ALA A C 1
ATOM 1790 O O . ALA A 1 223 ? -0.064 9.306 -21.315 1.00 57.81 223 ALA A O 1
ATOM 1791 N N . LEU A 1 224 ? 0.717 8.187 -23.081 1.00 57.00 224 LEU A N 1
ATOM 1792 C CA . LEU A 1 224 ? -0.055 8.945 -24.066 1.00 57.00 224 LEU A CA 1
ATOM 1793 C C . LEU A 1 224 ? -1.526 8.522 -24.082 1.00 57.00 224 LEU A C 1
ATOM 1795 O O . LEU A 1 224 ? -2.386 9.386 -24.232 1.00 57.00 224 LEU A O 1
ATOM 1799 N N . ASP A 1 225 ? -1.830 7.240 -23.896 1.00 60.03 225 ASP A N 1
ATOM 1800 C CA . ASP A 1 225 ? -3.191 6.735 -23.713 1.00 60.03 225 ASP A CA 1
ATOM 1801 C C . ASP A 1 225 ? -3.776 7.233 -22.393 1.00 60.03 225 ASP A C 1
ATOM 1803 O O . ASP A 1 225 ? -4.920 7.682 -22.385 1.00 60.03 225 ASP A O 1
ATOM 1807 N N . TYR A 1 226 ? -2.970 7.291 -21.327 1.00 56.41 226 TYR A N 1
ATOM 1808 C CA . TYR A 1 226 ? -3.305 7.976 -20.077 1.00 56.41 226 TYR A CA 1
ATOM 1809 C C . TYR A 1 226 ? -3.708 9.425 -20.374 1.00 56.41 226 TYR A C 1
ATOM 1811 O O . TYR A 1 226 ? -4.837 9.829 -20.116 1.00 56.41 226 TYR A O 1
ATOM 1819 N N . LYS A 1 227 ? -2.837 10.187 -21.049 1.00 54.88 227 LYS A N 1
ATOM 1820 C CA . LYS A 1 227 ? -3.087 11.583 -21.441 1.00 54.88 227 LYS A CA 1
ATOM 1821 C C . LYS A 1 227 ? -4.326 11.755 -22.335 1.00 54.88 227 LYS A C 1
ATOM 1823 O O . LYS A 1 227 ? -5.031 12.751 -22.209 1.00 54.88 227 LYS A O 1
ATOM 1828 N N . LYS A 1 228 ? -4.604 10.817 -23.247 1.00 60.09 228 LYS A N 1
ATOM 1829 C CA . LYS A 1 228 ? -5.770 10.861 -24.151 1.00 60.09 228 LYS A CA 1
ATOM 1830 C C . LYS A 1 228 ? -7.079 10.539 -23.444 1.00 60.09 228 LYS A C 1
ATOM 1832 O O . LYS A 1 228 ? -8.067 11.215 -23.705 1.00 60.09 228 LYS A O 1
ATOM 1837 N N . GLN A 1 229 ? -7.096 9.532 -22.569 1.00 55.59 229 GLN A N 1
ATOM 1838 C CA . GLN A 1 229 ? -8.280 9.195 -21.774 1.00 55.59 229 GLN A CA 1
ATOM 1839 C C . GLN A 1 229 ? -8.706 10.364 -20.882 1.00 55.59 229 GLN A C 1
ATOM 1841 O O . GLN A 1 229 ? -9.889 10.509 -20.610 1.00 55.59 229 GLN A O 1
ATOM 1846 N N . LEU A 1 230 ? -7.764 11.230 -20.512 1.00 49.78 230 LEU A N 1
ATOM 1847 C CA . LEU A 1 230 ? -8.006 12.421 -19.703 1.00 49.78 230 LEU A CA 1
ATOM 1848 C C . LEU A 1 230 ? -8.506 13.633 -20.491 1.00 49.78 230 LEU A C 1
ATOM 1850 O O . LEU A 1 230 ? -9.260 14.421 -19.947 1.00 49.78 230 LEU A O 1
ATOM 1854 N N . ASN A 1 231 ? -8.116 13.784 -21.760 1.00 45.84 231 ASN A N 1
ATOM 1855 C CA . ASN A 1 231 ? -8.564 14.902 -22.605 1.00 45.84 231 ASN A CA 1
ATOM 1856 C C . ASN A 1 231 ? -9.986 14.721 -23.172 1.00 45.84 231 ASN A C 1
ATOM 1858 O O . ASN A 1 231 ? -10.497 15.625 -23.828 1.00 45.84 231 ASN A O 1
ATOM 1862 N N . ASN A 1 232 ? -10.590 13.545 -22.985 1.00 49.75 232 ASN A N 1
ATOM 1863 C CA . ASN A 1 232 ? -11.945 13.225 -23.443 1.00 49.75 232 ASN A CA 1
ATOM 1864 C C . ASN A 1 232 ? -13.008 13.362 -22.329 1.00 49.75 232 ASN A C 1
ATOM 1866 O O . ASN A 1 232 ? -14.141 12.923 -22.530 1.00 49.75 232 ASN A O 1
ATOM 1870 N N . TYR A 1 233 ? -12.646 13.958 -21.188 1.00 42.16 233 TYR A N 1
ATOM 1871 C CA . TYR A 1 233 ? -13.519 14.343 -20.071 1.00 42.16 233 TYR A CA 1
ATOM 1872 C C . TYR A 1 233 ? -13.255 15.803 -19.688 1.00 42.16 233 TYR A C 1
ATOM 1874 O O . TYR A 1 233 ? -14.169 16.409 -19.089 1.00 42.16 233 TYR A O 1
#

Radius of gyration: 26.79 Å; Cα contacts (8 Å, |Δi|>4): 216; chains: 1; bounding box: 59×30×82 Å

Solvent-accessible surface area (backbone atoms only — not comparable to full-atom values): 13248 Å² total; per-residue (Å²): 138,81,85,76,82,75,85,73,62,62,45,83,44,66,39,92,88,78,64,50,78,40,81,40,72,77,56,78,45,77,46,68,38,92,87,78,68,49,77,40,81,38,71,65,67,65,72,54,58,52,51,55,50,42,53,50,43,51,52,53,37,62,74,48,50,89,79,42,39,68,62,40,29,53,43,24,51,54,38,36,76,74,38,79,70,44,46,69,35,27,45,49,31,16,54,24,29,47,77,63,40,39,98,90,50,51,41,56,69,58,21,53,52,22,48,52,49,28,64,72,61,53,60,96,85,56,54,70,66,51,44,45,53,50,39,52,50,47,50,52,41,31,52,52,54,47,50,54,52,50,52,52,46,60,59,38,50,77,72,75,70,56,68,64,66,62,55,50,54,54,50,52,51,33,52,50,41,52,51,48,35,51,75,72,30,51,84,48,60,69,37,68,63,61,49,45,52,53,46,49,51,45,48,52,52,65,68,49,85,79,62,59,70,68,58,52,49,51,50,44,47,53,46,48,49,52,55,50,65,55,74,77,110

Nearest PDB structures (foldseek):
  5vhs-assembly1_X  TM=3.042E-01  e=4.649E+00  Homo sapiens
  5i6j-assembly1_A-2  TM=1.999E-01  e=3.847E+00  Homo sapiens

pLDDT: mean 76.27, std 16.06, range [32.44, 97.62]

Secondary structure (DSSP, 8-state):
---------EEEEE-TTT--EEEEES--EEEE-TTT--EEEE---HHHHHHHHHHHHHHHHHHHGGG-HHHHHHHHHHHHHH-TT-HHHHHHHHHHHHHT--SS---HHHHHHHHHHHHHH--TTSHHHHHHHHHHHHHHHHHHHHHHHHHHHHHHHTTT---HHHHHHHHHHHHHHHHHHHHH-HHHHT-HHHHHHHHHHHHHHHHSTTS-HHHHHHHHHHHHHHHHHHHT-

Sequence (233 aa):
MNNSQVDANLFAVSCPTCGANLQIDNFIGIVQCQYCGQNISVNPKIENVNNDKISNLFKLIENLGNNDNFTCYNYYCQILELDPLNIKAWLGKGETAISHATLLNPMISEALNAFGNVEKYLPEGNKNEYDEIIAFRIIELAVNFYRLSCQEYAEYFRSWGYDKSIYTQRIDIVLSLFDTVIKKYRSFASHKDTIKMALDLCNDVADYGGIPRQYKHELIIKALDYKKQLNNY

Mean predicted aligned error: 14.1 Å